Protein AF-0000000087220128 (afdb_homodimer)

Secondary structure (DSSP, 8-state):
-THHHHHHHHHHHHTT-THHHHHHHHHHHHHHHHHHHHHHHHHHTHHHHHHHTT--HHHHHHHHHHHHHHHHHHHHHHHHHHHHHHHHTTT--HHHHHHHHHHHHHHHHHHIIIIIIS--THHHHHHHHHHHHHHHHHHHHHHHHH-GGGTTT-----GGGGS-HHHHHHHHHHHHIIIIISSTGGGGG-/-THHHHHHHHHHHHTT-THHHHHHHHHHHHHHHHHHHHHHHHHHTHHHHHHHTT--HHHHHHHHHHHHHHHHHHHHHHHHHHHHHHHHTTT--HHHHHHHHHHHHHHHHHHIIIIIIS--THHHHHHHHHHHHHHHHHHHHHHHHH-GGGTTT-----GGGGS-HHHHHHHHHHHHIIIIISSHHHHTT-

Sequence (380 aa):
MASSLDTLCGQAFGAKQYYLLGIYKQRAILVLTLVSVVVAVVWAYTGQILLLFGQDPEIAMGAGSYIRWMIPALFVYGPLQCHVRFLQTQNIVLPVMASSGITALSHVLVCWLLVYKIGLGNKGAALANAISYLANVSILALYIRLSPSCKSTWTGVSKEAFRGIVSFMKLAVPSALMVDFFHGPSSDLIMASSLDTLCGQAFGAKQYYLLGIYKQRAILVLTLVSVVVAVVWAYTGQILLLFGQDPEIAMGAGSYIRWMIPALFVYGPLQCHVRFLQTQNIVLPVMASSGITALSHVLVCWLLVYKIGLGNKGAALANAISYLANVSILALYIRLSPSCKSTWTGVSKEAFRGIVSFMKLAVPSALMVDFFHGPSSDLI

Structure (mmCIF, N/CA/C/O backbone):
data_AF-0000000087220128-model_v1
#
loop_
_entity.id
_entity.type
_entity.pdbx_description
1 polymer 'Protein DETOXIFICATION'
#
loop_
_atom_site.group_PDB
_atom_site.id
_atom_site.type_symbol
_atom_site.label_atom_id
_atom_site.label_alt_id
_atom_site.label_comp_id
_atom_site.label_asym_id
_atom_site.label_entity_id
_atom_site.label_seq_id
_atom_site.pdbx_PDB_ins_code
_atom_site.Cartn_x
_atom_site.Cartn_y
_atom_site.Cartn_z
_atom_site.occupancy
_atom_site.B_iso_or_equiv
_atom_site.auth_seq_id
_atom_site.auth_comp_id
_atom_site.auth_asym_id
_atom_site.auth_atom_id
_atom_site.pdbx_PDB_model_num
ATOM 1 N N . MET A 1 1 ? -3.037 -4.988 4.746 1 77.94 1 MET A N 1
ATOM 2 C CA . MET A 1 1 ? -3.58 -6.336 4.91 1 77.94 1 MET A CA 1
ATOM 3 C C . MET A 1 1 ? -4.184 -6.84 3.604 1 77.94 1 MET A C 1
ATOM 5 O O . MET A 1 1 ? -4.031 -8.008 3.252 1 77.94 1 MET A O 1
ATOM 9 N N . ALA A 1 2 ? -4.746 -5.902 2.889 1 83.5 2 ALA A N 1
ATOM 10 C CA . ALA A 1 2 ? -5.363 -6.297 1.623 1 83.5 2 ALA A CA 1
ATOM 11 C C . ALA A 1 2 ? -4.316 -6.832 0.649 1 83.5 2 ALA A C 1
ATOM 13 O O . ALA A 1 2 ? -4.633 -7.625 -0.24 1 83.5 2 ALA A O 1
ATOM 14 N N . SER A 1 3 ? -3.078 -6.523 0.896 1 83.56 3 SER A N 1
ATOM 15 C CA . SER A 1 3 ? -2.014 -6.934 -0.013 1 83.56 3 SER A CA 1
ATOM 16 C C . SER A 1 3 ? -1.757 -8.438 0.078 1 83.56 3 SER A C 1
ATOM 18 O O . SER A 1 3 ? -1.194 -9.031 -0.843 1 83.56 3 SER A O 1
ATOM 20 N N . SER A 1 4 ? -2.111 -9.031 1.222 1 88.81 4 SER A N 1
ATOM 21 C CA . SER A 1 4 ? -1.989 -10.477 1.345 1 88.81 4 SER A CA 1
ATOM 22 C C . SER A 1 4 ? -2.865 -11.195 0.323 1 88.81 4 SER A C 1
ATOM 24 O O . SER A 1 4 ? -2.561 -12.32 -0.085 1 88.81 4 SER A O 1
ATOM 26 N N . LEU A 1 5 ? -3.912 -10.5 -0.03 1 93 5 LEU A N 1
ATOM 27 C CA . LEU A 1 5 ? -4.785 -11.07 -1.052 1 93 5 LEU A CA 1
ATOM 28 C C . LEU A 1 5 ? -4.059 -11.188 -2.387 1 93 5 LEU A C 1
ATOM 30 O O . LEU A 1 5 ? -4.305 -12.117 -3.154 1 93 5 LEU A O 1
ATOM 34 N N . ASP A 1 6 ? -3.131 -10.266 -2.688 1 92.5 6 ASP A N 1
ATOM 35 C CA . ASP A 1 6 ? -2.316 -10.352 -3.895 1 92.5 6 ASP A CA 1
ATOM 36 C C . ASP A 1 6 ? -1.508 -11.648 -3.92 1 92.5 6 ASP A C 1
ATOM 38 O O . ASP A 1 6 ? -1.386 -12.289 -4.965 1 92.5 6 ASP A O 1
ATOM 42 N N . THR A 1 7 ? -1.002 -11.945 -2.754 1 92.31 7 THR A N 1
ATOM 43 C CA . THR A 1 7 ? -0.171 -13.141 -2.654 1 92.31 7 THR A CA 1
ATOM 44 C C . THR A 1 7 ? -1.006 -14.398 -2.875 1 92.31 7 THR A C 1
ATOM 46 O O . THR A 1 7 ? -0.701 -15.203 -3.754 1 92.31 7 THR A O 1
ATOM 49 N N . LEU A 1 8 ? -2.076 -14.516 -2.166 1 94.56 8 LEU A N 1
ATOM 50 C CA . LEU A 1 8 ? -2.873 -15.734 -2.207 1 94.56 8 LEU A CA 1
ATOM 51 C C . LEU A 1 8 ? -3.555 -15.891 -3.562 1 94.56 8 LEU A C 1
ATOM 53 O O . LEU A 1 8 ? -3.525 -16.969 -4.152 1 94.56 8 LEU A O 1
ATOM 57 N N . CYS A 1 9 ? -4.16 -14.836 -4.047 1 96.94 9 CYS A N 1
ATOM 58 C CA . CYS A 1 9 ? -4.832 -14.898 -5.34 1 96.94 9 CYS A CA 1
ATOM 59 C C . CYS A 1 9 ? -3.822 -15.094 -6.469 1 96.94 9 CYS A C 1
ATOM 61 O O . CYS A 1 9 ? -4.094 -15.805 -7.434 1 96.94 9 CYS A O 1
ATOM 63 N N . GLY A 1 10 ? -2.672 -14.422 -6.348 1 96.38 10 GLY A N 1
ATOM 64 C CA . GLY A 1 10 ? -1.63 -14.625 -7.344 1 96.38 10 GLY A CA 1
ATOM 65 C C . GLY A 1 10 ? -1.178 -16.062 -7.445 1 96.38 10 GLY A C 1
ATOM 66 O O . GLY A 1 10 ? -1.058 -16.609 -8.547 1 96.38 10 GLY A O 1
ATOM 67 N N . GLN A 1 11 ? -0.922 -16.656 -6.336 1 96.38 11 GLN A N 1
ATOM 68 C CA . GLN A 1 11 ? -0.497 -18.047 -6.305 1 96.38 11 GLN A CA 1
ATOM 69 C C . GLN A 1 11 ? -1.566 -18.969 -6.895 1 96.38 11 GLN A C 1
ATOM 71 O O . GLN A 1 11 ? -1.261 -19.844 -7.707 1 96.38 11 GLN A O 1
ATOM 76 N N . ALA A 1 12 ? -2.785 -18.75 -6.449 1 97.69 12 ALA A N 1
ATOM 77 C CA . ALA A 1 12 ? -3.887 -19.578 -6.93 1 97.69 12 ALA A CA 1
ATOM 78 C C . ALA A 1 12 ? -4.074 -19.438 -8.438 1 97.69 12 ALA A C 1
ATOM 80 O O . ALA A 1 12 ? -4.281 -20.422 -9.141 1 97.69 12 ALA A O 1
ATOM 81 N N . PHE A 1 13 ? -4.047 -18.219 -8.914 1 98.06 13 PHE A N 1
ATOM 82 C CA . PHE A 1 13 ? -4.195 -17.953 -10.344 1 98.06 13 PHE A CA 1
ATOM 83 C C . PHE A 1 13 ? -3.076 -18.609 -11.133 1 98.06 13 PHE A C 1
ATOM 85 O O . PHE A 1 13 ? -3.326 -19.25 -12.164 1 98.06 13 PHE A O 1
ATOM 92 N N . GLY A 1 14 ? -1.847 -18.469 -10.633 1 96.69 14 GLY A N 1
ATOM 93 C CA . GLY A 1 14 ? -0.717 -19.125 -11.273 1 96.69 14 GLY A CA 1
ATOM 94 C C . GLY A 1 14 ? -0.847 -20.641 -11.312 1 96.69 14 GLY A C 1
ATOM 95 O O . GLY A 1 14 ? -0.454 -21.281 -12.289 1 96.69 14 GLY A O 1
ATOM 96 N N . ALA A 1 15 ? -1.4 -21.172 -10.305 1 97.62 15 ALA A N 1
ATOM 97 C CA . ALA A 1 15 ? -1.579 -22.625 -10.188 1 97.62 15 ALA A CA 1
ATOM 98 C C . ALA A 1 15 ? -2.826 -23.078 -10.938 1 97.62 15 ALA A C 1
ATOM 100 O O . ALA A 1 15 ? -3.172 -24.266 -10.914 1 97.62 15 ALA A O 1
ATOM 101 N N . LYS A 1 16 ? -3.533 -22.156 -11.484 1 97.94 16 LYS A N 1
ATOM 102 C CA . LYS A 1 16 ? -4.758 -22.391 -12.242 1 97.94 16 LYS A CA 1
ATOM 103 C C . LYS A 1 16 ? -5.863 -22.938 -11.336 1 97.94 16 LYS A C 1
ATOM 105 O O . LYS A 1 16 ? -6.664 -23.781 -11.766 1 97.94 16 LYS A O 1
ATOM 110 N N . GLN A 1 17 ? -5.742 -22.594 -10.078 1 97.69 17 GLN A N 1
ATOM 111 C CA . GLN A 1 17 ? -6.84 -22.844 -9.148 1 97.69 17 GLN A CA 1
ATOM 112 C C . GLN A 1 17 ? -7.77 -21.641 -9.055 1 97.69 17 GLN A C 1
ATOM 114 O O . GLN A 1 17 ? -7.891 -21.016 -7.992 1 97.69 17 GLN A O 1
ATOM 119 N N . TYR A 1 18 ? -8.523 -21.5 -10.102 1 97.81 18 TYR A N 1
ATOM 120 C CA . TYR A 1 18 ? -9.242 -20.25 -10.312 1 97.81 18 TYR A CA 1
ATOM 121 C C . TYR A 1 18 ? -10.359 -20.078 -9.289 1 97.81 18 TYR A C 1
ATOM 123 O O . TYR A 1 18 ? -10.625 -18.969 -8.828 1 97.81 18 TYR A O 1
ATOM 131 N N . TYR A 1 19 ? -10.961 -21.078 -8.859 1 95.81 19 TYR A N 1
ATOM 132 C CA . TYR A 1 19 ? -12.102 -21 -7.953 1 95.81 19 TYR A CA 1
ATOM 133 C C . TYR A 1 19 ? -11.688 -20.453 -6.594 1 95.81 19 TYR A C 1
ATOM 135 O O . TYR A 1 19 ? -12.5 -19.875 -5.875 1 95.81 19 TYR A O 1
ATOM 143 N N . LEU A 1 20 ? -10.422 -20.578 -6.207 1 97.06 20 LEU A N 1
ATOM 144 C CA . LEU A 1 20 ? -9.922 -20.141 -4.91 1 97.06 20 LEU A CA 1
ATOM 145 C C . LEU A 1 20 ? -9.867 -18.625 -4.828 1 97.06 20 LEU A C 1
ATOM 147 O O . LEU A 1 20 ? -9.852 -18.047 -3.732 1 97.06 20 LEU A O 1
ATOM 151 N N . LEU A 1 21 ? -9.828 -17.984 -5.953 1 98.12 21 LEU A N 1
ATOM 152 C CA . LEU A 1 21 ? -9.727 -16.531 -5.953 1 98.12 21 LEU A CA 1
ATOM 153 C C . LEU A 1 21 ? -10.953 -15.906 -5.285 1 98.12 21 LEU A C 1
ATOM 155 O O . LEU A 1 21 ? -10.812 -15.016 -4.441 1 98.12 21 LEU A O 1
ATOM 159 N N . GLY A 1 22 ? -12.094 -16.375 -5.656 1 98 22 GLY A N 1
ATOM 160 C CA . GLY A 1 22 ? -13.312 -15.875 -5.035 1 98 22 GLY A CA 1
ATOM 161 C C . GLY A 1 22 ? -13.375 -16.141 -3.543 1 98 22 GLY A C 1
ATOM 162 O O . GLY A 1 22 ? -13.82 -15.281 -2.775 1 98 22 GLY A O 1
ATOM 163 N N . ILE A 1 23 ? -12.891 -17.25 -3.154 1 97.44 23 ILE A N 1
ATOM 164 C CA . ILE A 1 23 ? -12.891 -17.641 -1.748 1 97.44 23 ILE A CA 1
ATOM 165 C C . ILE A 1 23 ? -11.953 -16.734 -0.961 1 97.44 23 ILE A C 1
ATOM 167 O O . ILE A 1 23 ? -12.32 -16.219 0.096 1 97.44 23 ILE A O 1
ATOM 171 N N . TYR A 1 24 ? -10.781 -16.5 -1.484 1 97.25 24 TYR A N 1
ATOM 172 C CA . TYR A 1 24 ? -9.797 -15.641 -0.83 1 97.25 24 TYR A CA 1
ATOM 173 C C . TYR A 1 24 ? -10.305 -14.203 -0.74 1 97.25 24 TYR A C 1
ATOM 175 O O . TYR A 1 24 ? -10.086 -13.523 0.265 1 97.25 24 TYR A O 1
ATOM 183 N N . LYS A 1 25 ? -10.93 -13.781 -1.825 1 97.88 25 LYS A N 1
ATOM 184 C CA . LYS A 1 25 ? -11.484 -12.43 -1.808 1 97.88 25 LYS A CA 1
ATOM 185 C C . LYS A 1 25 ? -12.508 -12.266 -0.685 1 97.88 25 LYS A C 1
ATOM 187 O O . LYS A 1 25 ? -12.453 -11.297 0.07 1 97.88 25 LYS A O 1
ATOM 192 N N . GLN A 1 26 ? -13.414 -13.211 -0.529 1 97.56 26 GLN A N 1
ATOM 193 C CA . GLN A 1 26 ? -14.438 -13.164 0.507 1 97.56 26 GLN A CA 1
ATOM 194 C C . GLN A 1 26 ? -13.82 -13.234 1.899 1 97.56 26 GLN A C 1
ATOM 196 O O . GLN A 1 26 ? -14.234 -12.508 2.805 1 97.56 26 GLN A O 1
ATOM 201 N N . ARG A 1 27 ? -12.875 -14.102 2.027 1 96.62 27 ARG A N 1
ATOM 202 C CA . ARG A 1 27 ? -12.156 -14.219 3.295 1 96.62 27 ARG A CA 1
ATOM 203 C C . ARG A 1 27 ? -11.492 -12.898 3.672 1 96.62 27 ARG A C 1
ATOM 205 O O . ARG A 1 27 ? -11.578 -12.461 4.82 1 96.62 27 ARG A O 1
ATOM 212 N N . ALA A 1 28 ? -10.844 -12.305 2.697 1 96.38 28 ALA A N 1
ATOM 213 C CA . ALA A 1 28 ? -10.18 -11.016 2.92 1 96.38 28 ALA A CA 1
ATOM 214 C C . ALA A 1 28 ? -11.18 -9.945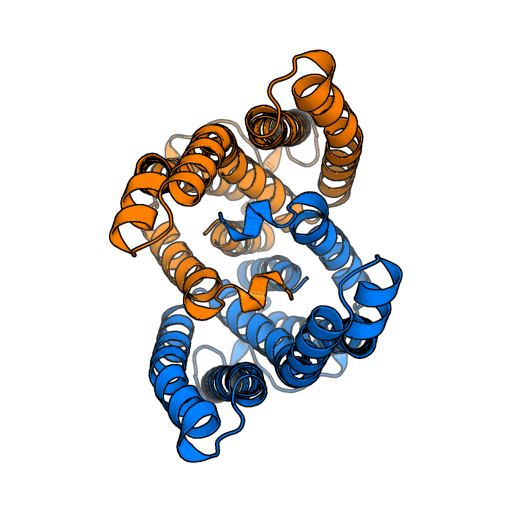 3.318 1 96.38 28 ALA A C 1
ATOM 216 O O . ALA A 1 28 ? -10.922 -9.141 4.219 1 96.38 28 ALA A O 1
ATOM 217 N N . ILE A 1 29 ? -12.32 -9.93 2.631 1 97.19 29 ILE A N 1
ATOM 218 C CA . ILE A 1 29 ? -13.352 -8.953 2.945 1 97.19 29 ILE A CA 1
ATOM 219 C C . ILE A 1 29 ? -13.812 -9.133 4.391 1 97.19 29 ILE A C 1
ATOM 221 O O . ILE A 1 29 ? -13.969 -8.156 5.129 1 97.19 29 ILE A O 1
ATOM 225 N N . LEU A 1 30 ? -13.984 -10.344 4.805 1 96.12 30 LEU A N 1
ATOM 226 C CA . LEU A 1 30 ? -14.406 -10.641 6.168 1 96.12 30 LEU A CA 1
ATOM 227 C C . LEU A 1 30 ? -13.383 -10.156 7.184 1 96.12 30 LEU A C 1
ATOM 229 O O . LEU A 1 30 ? -13.734 -9.469 8.141 1 96.12 30 LEU A O 1
ATOM 233 N N . VAL A 1 31 ? -12.18 -10.453 6.973 1 94.06 31 VAL A N 1
ATOM 234 C CA . VAL A 1 31 ? -11.109 -10.094 7.891 1 94.06 31 VAL A CA 1
ATOM 235 C C . VAL A 1 31 ? -10.961 -8.578 7.938 1 94.06 31 VAL A C 1
ATOM 237 O O . VAL A 1 31 ? -10.867 -7.988 9.016 1 94.06 31 VAL A O 1
ATOM 240 N N . LEU A 1 32 ? -10.945 -7.984 6.77 1 94.31 32 LEU A N 1
ATOM 241 C CA . LEU A 1 32 ? -10.742 -6.539 6.703 1 94.31 32 LEU A CA 1
ATOM 242 C C . LEU A 1 32 ? -11.922 -5.797 7.328 1 94.31 32 LEU A C 1
ATOM 244 O O . LEU A 1 32 ? -11.742 -4.734 7.926 1 94.31 32 LEU A O 1
ATOM 248 N N . THR A 1 33 ? -13.125 -6.348 7.164 1 95.44 33 THR A N 1
ATOM 249 C CA . THR A 1 33 ? -14.289 -5.746 7.809 1 95.44 33 THR A CA 1
ATOM 250 C C . THR A 1 33 ? -14.156 -5.812 9.328 1 95.44 33 THR A C 1
ATOM 252 O O . THR A 1 33 ? -14.453 -4.84 10.023 1 95.44 33 THR A O 1
ATOM 255 N N . LEU A 1 34 ? -13.703 -6.875 9.828 1 94 34 LEU A N 1
ATOM 256 C CA . LEU A 1 34 ? -13.516 -7.035 11.266 1 94 34 LEU A CA 1
ATOM 257 C C . LEU A 1 34 ? -12.438 -6.082 11.781 1 94 34 LEU A C 1
ATOM 259 O O . LEU A 1 34 ? -12.617 -5.453 12.828 1 94 34 LEU A O 1
ATOM 263 N N . VAL A 1 35 ? -11.359 -6.043 11.078 1 92.38 35 VAL A N 1
ATOM 264 C CA . VAL A 1 35 ? -10.297 -5.129 11.469 1 92.38 35 VAL A CA 1
ATOM 265 C C . VAL A 1 35 ? -10.797 -3.689 11.414 1 92.38 35 VAL A C 1
ATOM 267 O O . VAL A 1 35 ? -10.43 -2.863 12.25 1 92.38 35 VAL A O 1
ATOM 270 N N . SER A 1 36 ? -11.641 -3.367 10.422 1 94.19 36 SER A N 1
ATOM 271 C CA . SER A 1 36 ? -12.203 -2.027 10.281 1 94.19 36 SER A CA 1
ATOM 272 C C . SER A 1 36 ? -13.047 -1.657 11.492 1 94.19 36 SER A C 1
ATOM 274 O O . SER A 1 36 ? -13.109 -0.489 11.883 1 94.19 36 SER A O 1
ATOM 276 N N . VAL A 1 37 ? -13.68 -2.641 12.117 1 96.75 37 VAL A N 1
ATOM 277 C CA . VAL A 1 37 ? -14.453 -2.379 13.32 1 96.75 37 VAL A CA 1
ATOM 278 C C . VAL A 1 37 ? -13.531 -1.891 14.438 1 96.75 37 VAL A C 1
ATOM 280 O O . VAL A 1 37 ? -13.836 -0.913 15.117 1 96.75 37 VAL A O 1
ATOM 283 N N . VAL A 1 38 ? -12.406 -2.514 14.594 1 93.75 38 VAL A N 1
ATOM 284 C CA . VAL A 1 38 ? -11.445 -2.137 15.617 1 93.75 38 VAL A CA 1
ATOM 285 C C . VAL A 1 38 ? -10.914 -0.733 15.336 1 93.75 38 VAL A C 1
ATOM 287 O O . VAL A 1 38 ? -10.852 0.108 16.234 1 93.75 38 VAL A O 1
ATOM 290 N N . VAL A 1 39 ? -10.578 -0.485 14.094 1 93.06 39 VAL A N 1
ATOM 291 C CA . VAL A 1 39 ? -10.047 0.816 13.695 1 93.06 39 VAL A CA 1
ATOM 292 C C . VAL A 1 39 ? -11.117 1.889 13.875 1 93.06 39 VAL A C 1
ATOM 294 O O . VAL A 1 39 ? -10.82 3.014 14.281 1 93.06 39 VAL A O 1
ATOM 297 N N . ALA A 1 40 ? -12.367 1.517 13.594 1 96.25 40 ALA A N 1
ATOM 298 C CA . ALA A 1 40 ? -13.484 2.453 13.734 1 96.25 40 ALA A CA 1
ATOM 299 C C . ALA A 1 40 ? -13.648 2.904 15.18 1 96.25 40 ALA A C 1
ATOM 301 O O . ALA A 1 40 ? -13.984 4.062 15.445 1 96.25 40 ALA A O 1
ATOM 302 N N . VAL A 1 41 ? -13.43 2.029 16.109 1 96.75 41 VAL A N 1
ATOM 303 C CA . VAL A 1 41 ? -13.523 2.373 17.531 1 96.75 41 VAL A CA 1
ATOM 304 C C . VAL A 1 41 ? -12.445 3.396 17.891 1 96.75 41 VAL A C 1
ATOM 306 O O . VAL A 1 41 ? -12.719 4.383 18.578 1 96.75 41 VAL A O 1
ATOM 309 N N . VAL A 1 42 ? -11.258 3.215 17.438 1 94.75 42 VAL A N 1
ATOM 310 C CA . VAL A 1 42 ? -10.172 4.156 17.688 1 94.75 42 VAL A CA 1
ATOM 311 C C . VAL A 1 42 ? -10.5 5.504 17.047 1 94.75 42 VAL A C 1
ATOM 313 O O . VAL A 1 42 ? -10.289 6.555 17.656 1 94.75 42 VAL A O 1
ATOM 316 N N . TRP A 1 43 ? -11.008 5.449 15.836 1 94.19 43 TRP A N 1
ATOM 317 C CA . TRP A 1 43 ? -11.359 6.664 15.109 1 94.19 43 TRP A CA 1
ATOM 318 C C . TRP A 1 43 ? -12.461 7.434 15.836 1 94.19 43 TRP A C 1
ATOM 320 O O . TRP A 1 43 ? -12.445 8.664 15.859 1 94.19 43 TRP A O 1
ATOM 330 N N . ALA A 1 44 ? -13.398 6.695 16.406 1 96.44 44 ALA A N 1
ATOM 331 C CA . ALA A 1 44 ? -14.516 7.332 17.109 1 96.44 44 ALA A CA 1
ATOM 332 C C . ALA A 1 44 ? -14.023 8.156 18.297 1 96.44 44 ALA A C 1
ATOM 334 O O . ALA A 1 44 ? -14.664 9.133 18.688 1 96.44 44 ALA A O 1
ATOM 335 N N . TYR A 1 45 ? -12.844 7.82 18.781 1 96.75 45 TYR A N 1
ATOM 336 C CA . TYR A 1 45 ? -12.344 8.492 19.984 1 96.75 45 TYR A CA 1
ATOM 337 C C . TYR A 1 45 ? -11.125 9.352 19.656 1 96.75 45 TYR A C 1
ATOM 339 O O . TYR A 1 45 ? -10.328 9.672 20.531 1 96.75 45 TYR A O 1
ATOM 347 N N . THR A 1 46 ? -10.969 9.625 18.469 1 94.75 46 THR A N 1
ATOM 348 C CA . THR A 1 46 ? -9.805 10.383 18.031 1 94.75 46 THR A CA 1
ATOM 349 C C . THR A 1 46 ? -9.734 11.734 18.734 1 94.75 46 THR A C 1
ATOM 351 O O . THR A 1 46 ? -8.664 12.172 19.156 1 94.75 46 THR A O 1
ATOM 354 N N . GLY A 1 47 ? -10.883 12.438 18.859 1 94 47 GLY A N 1
ATOM 355 C CA . GLY A 1 47 ? -10.898 13.711 19.562 1 94 47 GLY A CA 1
ATOM 356 C C . GLY A 1 47 ? -10.367 13.609 20.984 1 94 47 GLY A C 1
ATOM 357 O O . GLY A 1 47 ? -9.523 14.406 21.391 1 94 47 GLY A O 1
ATOM 358 N N . GLN A 1 48 ? -10.82 12.641 21.703 1 96.25 48 GLN A N 1
ATOM 359 C CA . GLN A 1 48 ? -10.398 12.398 23.078 1 96.25 48 GLN A CA 1
ATOM 360 C C . GLN A 1 48 ? -8.922 12.023 23.141 1 96.25 48 GLN A C 1
ATOM 362 O O . GLN A 1 48 ? -8.203 12.438 24.047 1 96.25 48 GLN A O 1
ATOM 367 N N . ILE A 1 49 ? -8.484 11.242 22.203 1 95.12 49 ILE A N 1
ATOM 368 C CA . ILE A 1 49 ? -7.094 10.812 22.156 1 95.12 49 ILE A CA 1
ATOM 369 C C . ILE A 1 49 ? -6.188 12.016 21.906 1 95.12 49 ILE A C 1
ATOM 371 O O . ILE A 1 49 ? -5.156 12.164 22.562 1 95.12 49 ILE A O 1
ATOM 375 N N . LEU A 1 50 ? -6.656 12.891 21 1 93.69 50 LEU A N 1
ATOM 376 C CA . LEU A 1 50 ? -5.867 14.078 20.688 1 93.69 50 LEU A CA 1
ATOM 377 C C . LEU A 1 50 ? -5.824 15.023 21.891 1 93.69 50 LEU A C 1
ATOM 379 O O . LEU A 1 50 ? -4.797 15.656 22.156 1 93.69 50 LEU A O 1
ATOM 383 N N . LEU A 1 51 ? -6.906 15.047 22.625 1 95.5 51 LEU A N 1
ATOM 384 C CA . LEU A 1 51 ? -6.945 15.852 23.844 1 95.5 51 LEU A CA 1
ATOM 385 C C . LEU A 1 51 ? -5.977 15.312 24.891 1 95.5 51 LEU A C 1
ATOM 387 O O . LEU A 1 51 ? -5.301 16.078 25.578 1 95.5 51 LEU A O 1
ATOM 391 N N . LEU A 1 52 ? -5.906 14.078 25.016 1 94.62 52 LEU A N 1
ATOM 392 C CA . LEU A 1 52 ? -5.004 13.43 25.969 1 94.62 52 LEU A CA 1
ATOM 393 C C . LEU A 1 52 ? -3.551 13.727 25.625 1 94.62 52 LEU A C 1
ATOM 395 O O . LEU A 1 52 ? -2.695 13.773 26.516 1 94.62 52 LEU A O 1
ATOM 399 N N . PHE A 1 53 ? -3.309 13.969 24.391 1 93.31 53 PHE A N 1
ATOM 400 C CA . PHE A 1 53 ? -1.947 14.258 23.953 1 93.31 53 PHE A CA 1
ATOM 401 C C . PHE A 1 53 ? -1.677 15.758 24 1 93.31 53 PHE A C 1
ATOM 403 O O . PHE A 1 53 ? -0.68 16.234 23.453 1 93.31 53 PHE A O 1
ATOM 410 N N . GLY A 1 54 ? -2.611 16.5 24.469 1 93.81 54 GLY A N 1
ATOM 411 C CA . GLY A 1 54 ? -2.379 17.906 24.734 1 93.81 54 GLY A CA 1
ATOM 412 C C . GLY A 1 54 ? -2.703 18.797 23.562 1 93.81 54 GLY A C 1
ATOM 413 O O . GLY A 1 54 ? -2.234 19.938 23.484 1 93.81 54 GLY A O 1
ATOM 414 N N . GLN A 1 55 ? -3.498 18.234 22.719 1 92 55 GLN A N 1
ATOM 415 C CA . GLN A 1 55 ? -3.889 19.047 21.562 1 92 55 GLN A CA 1
ATOM 416 C C . GLN A 1 55 ? -4.906 20.109 21.969 1 92 55 GLN A C 1
ATOM 418 O O . GLN A 1 55 ? -5.656 19.922 22.938 1 92 55 GLN A O 1
ATOM 423 N N . ASP A 1 56 ? -4.879 21.219 21.25 1 94.94 56 ASP A N 1
ATOM 424 C CA . ASP A 1 56 ? -5.895 22.234 21.453 1 94.94 56 ASP A CA 1
ATOM 425 C C . ASP A 1 56 ? -7.301 21.656 21.344 1 94.94 56 ASP A C 1
ATOM 427 O O . ASP A 1 56 ? -7.598 20.906 20.406 1 94.94 56 ASP A O 1
ATOM 431 N N . PRO A 1 57 ? -8.156 21.984 22.234 1 95.12 57 PRO A N 1
ATOM 432 C CA . PRO A 1 57 ? -9.492 21.375 22.266 1 95.12 57 PRO A CA 1
ATOM 433 C C . PRO A 1 57 ? -10.281 21.625 20.984 1 95.12 57 PRO A C 1
ATOM 435 O O . PRO A 1 57 ? -10.984 20.719 20.5 1 95.12 57 PRO A O 1
ATOM 438 N N . GLU A 1 58 ? -10.227 22.781 20.484 1 93.38 58 GLU A N 1
ATOM 439 C CA . GLU A 1 58 ? -10.961 23.078 19.25 1 93.38 58 GLU A CA 1
ATOM 440 C C . GLU A 1 58 ? -10.43 22.266 18.078 1 93.38 58 GLU A C 1
ATOM 442 O O . GLU A 1 58 ? -11.211 21.766 17.266 1 93.38 58 GLU A O 1
ATOM 447 N N . ILE A 1 59 ? -9.18 22.156 17.984 1 91.12 59 ILE A N 1
ATOM 448 C CA . ILE A 1 59 ? -8.547 21.359 16.938 1 91.12 59 ILE A CA 1
ATOM 449 C C . ILE A 1 59 ? -8.891 19.891 17.141 1 91.12 59 ILE A C 1
ATOM 451 O O . ILE A 1 59 ? -9.242 19.203 16.172 1 91.12 59 ILE A O 1
ATOM 455 N N . ALA A 1 60 ? -8.773 19.438 18.266 1 94 60 ALA A N 1
ATOM 456 C CA . ALA A 1 60 ? -9.078 18.047 18.594 1 94 60 ALA A CA 1
ATOM 457 C C . ALA A 1 60 ? -10.531 17.719 18.234 1 94 60 ALA A C 1
ATOM 459 O O . ALA A 1 60 ? -10.812 16.656 17.688 1 94 60 ALA A O 1
ATOM 460 N N . MET A 1 61 ? -11.383 18.594 18.594 1 93.44 61 MET A N 1
ATOM 461 C CA . MET A 1 61 ? -12.805 18.375 18.328 1 93.44 61 MET A CA 1
ATOM 462 C C . MET A 1 61 ? -13.078 18.359 16.828 1 93.44 61 MET A C 1
ATOM 464 O O . MET A 1 61 ? -13.852 17.547 16.328 1 93.44 61 MET A O 1
ATOM 468 N N . GLY A 1 62 ? -12.523 19.297 16.141 1 93 62 GLY A N 1
ATOM 469 C CA . GLY A 1 62 ? -12.672 19.312 14.695 1 93 62 GLY A CA 1
ATOM 470 C C . GLY A 1 62 ? -12.141 18.062 14.023 1 93 62 GLY A C 1
ATOM 471 O O . GLY A 1 62 ? -12.812 17.469 13.18 1 93 62 GLY A O 1
ATOM 472 N N . ALA A 1 63 ? -10.93 17.656 14.414 1 91.88 63 ALA A N 1
ATOM 473 C CA . ALA A 1 63 ? -10.328 16.438 13.875 1 91.88 63 ALA A CA 1
ATOM 474 C C . ALA A 1 63 ? -11.164 15.211 14.219 1 91.88 63 ALA A C 1
ATOM 476 O O . ALA A 1 63 ? -11.375 14.336 13.375 1 91.88 63 ALA A O 1
ATOM 477 N N . GLY A 1 64 ? -11.562 15.18 15.383 1 94.81 64 GLY A N 1
ATOM 478 C CA . GLY A 1 64 ? -12.398 14.07 15.812 1 94.81 64 GLY A CA 1
ATOM 479 C C . GLY A 1 64 ? -13.695 13.953 15.023 1 94.81 64 GLY A C 1
ATOM 480 O O . GLY A 1 64 ? -14.102 12.852 14.648 1 94.81 64 GLY A O 1
ATOM 481 N N . SER A 1 65 ? -14.344 15.062 14.867 1 95.12 65 SER A N 1
ATOM 482 C CA . SER A 1 65 ? -15.586 15.062 14.109 1 95.12 65 SER A CA 1
ATOM 483 C C . SER A 1 65 ? -15.359 14.609 12.672 1 95.12 65 SER A C 1
ATOM 485 O O . SER A 1 65 ? -16.109 13.781 12.148 1 95.12 65 SER A O 1
ATOM 487 N N . TYR A 1 66 ? -14.328 15.148 12.07 1 94.06 66 TYR A N 1
ATOM 488 C CA . TYR A 1 66 ? -13.992 14.766 10.703 1 94.06 66 TYR A CA 1
ATOM 489 C C . TYR A 1 66 ? -13.766 13.266 10.594 1 94.06 66 TYR A C 1
ATOM 491 O O . TYR A 1 66 ? -14.312 12.609 9.695 1 94.06 66 TYR A O 1
ATOM 499 N N . ILE A 1 67 ? -13.016 12.75 11.461 1 94.5 67 ILE A N 1
ATOM 500 C CA . ILE A 1 67 ? -12.625 11.344 11.406 1 94.5 67 ILE A CA 1
ATOM 501 C C . ILE A 1 67 ? -13.852 10.461 11.664 1 94.5 67 ILE A C 1
ATOM 503 O O . ILE A 1 67 ? -13.992 9.391 11.062 1 94.5 67 ILE A O 1
ATOM 507 N N . ARG A 1 68 ? -14.688 10.898 12.578 1 96.19 68 ARG A N 1
ATOM 508 C CA . ARG A 1 68 ? -15.906 10.133 12.82 1 96.19 68 ARG A CA 1
ATOM 509 C C . ARG A 1 68 ? -16.766 10.039 11.562 1 96.19 68 ARG A C 1
ATOM 511 O O . ARG A 1 68 ? -17.359 8.992 11.289 1 96.19 68 ARG A O 1
ATOM 518 N N . TRP A 1 69 ? -16.781 11.078 10.781 1 95.75 69 TRP A N 1
ATOM 519 C CA . TRP A 1 69 ? -17.578 11.094 9.555 1 95.75 69 TRP A CA 1
ATOM 520 C C . TRP A 1 69 ? -16.875 10.305 8.453 1 95.75 69 TRP A C 1
ATOM 522 O O . TRP A 1 69 ? -17.484 9.984 7.426 1 95.75 69 TRP A O 1
ATOM 532 N N . MET A 1 70 ? -15.617 9.914 8.656 1 95.56 70 MET A N 1
ATOM 533 C CA . MET A 1 70 ? -14.875 9.094 7.703 1 95.56 70 MET A CA 1
ATOM 534 C C . MET A 1 70 ? -15.102 7.609 7.961 1 95.56 70 MET A C 1
ATOM 536 O O . MET A 1 70 ? -14.727 6.766 7.145 1 95.56 70 MET A O 1
ATOM 540 N N . ILE A 1 71 ? -15.711 7.301 9.023 1 96 71 ILE A N 1
ATOM 541 C CA . ILE A 1 71 ? -15.82 5.914 9.461 1 96 71 ILE A CA 1
ATOM 542 C C . ILE A 1 71 ? -16.547 5.098 8.398 1 96 71 ILE A C 1
ATOM 544 O O . ILE A 1 71 ? -16.141 3.984 8.062 1 96 71 ILE A O 1
ATOM 548 N N . PRO A 1 72 ? -17.609 5.629 7.773 1 96.5 72 PRO A N 1
ATOM 549 C CA . PRO A 1 72 ? -18.234 4.844 6.707 1 96.5 72 PRO A CA 1
ATOM 550 C C . PRO A 1 72 ? -17.266 4.488 5.582 1 96.5 72 PRO A C 1
ATOM 552 O O . PRO A 1 72 ? -17.328 3.389 5.031 1 96.5 72 PRO A O 1
ATOM 555 N N . ALA A 1 73 ? -16.406 5.383 5.215 1 94.88 73 ALA A N 1
ATOM 556 C CA . ALA A 1 73 ? -15.422 5.141 4.164 1 94.88 73 ALA A CA 1
ATOM 557 C C . ALA A 1 73 ? -14.5 3.982 4.535 1 94.88 73 ALA A C 1
ATOM 559 O O . ALA A 1 73 ? -14.078 3.213 3.666 1 94.88 73 ALA A O 1
ATOM 560 N N . LEU A 1 74 ? -14.211 3.873 5.789 1 93.25 74 LEU A N 1
ATOM 561 C CA . LEU A 1 74 ? -13.352 2.811 6.301 1 93.25 74 LEU A CA 1
ATOM 562 C C . LEU A 1 74 ? -13.938 1.439 5.992 1 93.25 74 LEU A C 1
ATOM 564 O O . LEU A 1 74 ? -13.219 0.531 5.57 1 93.25 74 LEU A O 1
ATOM 568 N N . PHE A 1 75 ? -15.219 1.297 6.105 1 96.12 75 PHE A N 1
ATOM 569 C CA . PHE A 1 75 ? -15.883 0.009 5.949 1 96.12 75 PHE A CA 1
ATOM 570 C C . PHE A 1 75 ? -16.047 -0.335 4.477 1 96.12 75 PHE A C 1
ATOM 572 O O . PHE A 1 75 ? -16.234 -1.501 4.121 1 96.12 75 PHE A O 1
ATOM 579 N N . VAL A 1 76 ? -15.938 0.672 3.604 1 96.38 76 VAL A N 1
ATOM 580 C CA . VAL A 1 76 ? -16.109 0.426 2.176 1 96.38 76 VAL A CA 1
ATOM 581 C C . VAL A 1 76 ? -14.75 0.244 1.514 1 96.38 76 VAL A C 1
ATOM 583 O O . VAL A 1 76 ? -14.625 -0.488 0.529 1 96.38 76 VAL A O 1
ATOM 586 N N . TYR A 1 77 ? -13.781 0.757 2.104 1 93.56 77 TYR A N 1
ATOM 587 C CA . TYR A 1 77 ? -12.445 0.746 1.516 1 93.56 77 TYR A CA 1
ATOM 588 C C . TYR A 1 77 ? -11.875 -0.666 1.488 1 93.56 77 TYR A C 1
ATOM 590 O O . TYR A 1 77 ? -11.242 -1.069 0.506 1 93.56 77 TYR A O 1
ATOM 598 N N . GLY A 1 78 ? -12.039 -1.37 2.559 1 92.75 78 GLY A N 1
ATOM 599 C CA . GLY A 1 78 ? -11.562 -2.744 2.598 1 92.75 78 GLY A CA 1
ATOM 600 C C . GLY A 1 78 ? -12.086 -3.59 1.453 1 92.75 78 GLY A C 1
ATOM 601 O O . GLY A 1 78 ? -11.312 -4.082 0.63 1 92.75 78 GLY A O 1
ATOM 602 N N . PRO A 1 79 ? -13.367 -3.689 1.398 1 96.38 79 PRO A N 1
ATOM 603 C CA . PRO A 1 79 ? -13.961 -4.426 0.281 1 96.38 79 PRO A CA 1
ATOM 604 C C . PRO A 1 79 ? -13.508 -3.902 -1.08 1 96.38 79 PRO A C 1
ATOM 606 O O . PRO A 1 79 ? -13.281 -4.688 -2.004 1 96.38 79 PRO A O 1
ATOM 609 N N . LEU A 1 80 ? -13.359 -2.645 -1.243 1 95.06 80 LEU A N 1
ATOM 610 C CA . LEU A 1 80 ? -12.891 -2.074 -2.504 1 95.06 80 LEU A CA 1
ATOM 611 C C . LEU A 1 80 ? -11.5 -2.584 -2.848 1 95.06 80 LEU A C 1
ATOM 613 O O . LEU A 1 80 ? -11.258 -3.031 -3.971 1 95.06 80 LEU A O 1
ATOM 617 N N . GLN A 1 81 ? -10.656 -2.557 -1.88 1 92.81 81 GLN A N 1
ATOM 618 C CA . GLN A 1 81 ? -9.297 -3.029 -2.104 1 92.81 81 GLN A CA 1
ATOM 619 C C . GLN A 1 81 ? -9.281 -4.512 -2.467 1 92.81 81 GLN A C 1
ATOM 621 O O . GLN A 1 81 ? -8.469 -4.945 -3.289 1 92.81 81 GLN A O 1
ATOM 626 N N . CYS A 1 82 ? -10.141 -5.254 -1.918 1 95.5 82 CYS A N 1
ATOM 627 C CA . CYS A 1 82 ? -10.219 -6.676 -2.234 1 95.5 82 CYS A CA 1
ATOM 628 C C . CYS A 1 82 ? -10.664 -6.891 -3.674 1 95.5 82 CYS A C 1
ATOM 630 O O . CYS A 1 82 ? -10.148 -7.773 -4.363 1 95.5 82 CYS A O 1
ATOM 632 N N . HIS A 1 83 ? -11.648 -6.094 -4.082 1 96.56 83 HIS A N 1
ATOM 633 C CA . HIS A 1 83 ? -12.102 -6.199 -5.469 1 96.56 83 HIS A CA 1
ATOM 634 C C . HIS A 1 83 ? -10.992 -5.809 -6.438 1 96.56 83 HIS A C 1
ATOM 636 O O . HIS A 1 83 ? -10.82 -6.441 -7.48 1 96.56 83 HIS A O 1
ATOM 642 N N . VAL A 1 84 ? -10.227 -4.836 -6.125 1 93 84 VAL A N 1
ATOM 643 C CA . VAL A 1 84 ? -9.125 -4.355 -6.953 1 93 84 VAL A CA 1
ATOM 644 C C . VAL A 1 84 ? -8.07 -5.445 -7.09 1 93 84 VAL A C 1
ATOM 646 O O . VAL A 1 84 ? -7.672 -5.801 -8.203 1 93 84 VAL A O 1
ATOM 649 N N . ARG A 1 85 ? -7.699 -5.996 -5.98 1 93.12 85 ARG A N 1
ATOM 650 C CA . ARG A 1 85 ? -6.641 -7 -5.973 1 93.12 85 ARG A CA 1
ATOM 651 C C . ARG A 1 85 ? -7.102 -8.289 -6.645 1 93.12 85 ARG A C 1
ATOM 653 O O . ARG A 1 85 ? -6.309 -8.977 -7.297 1 93.12 85 ARG A O 1
ATOM 660 N N . PHE A 1 86 ? -8.352 -8.617 -6.492 1 96.94 86 PHE A N 1
ATOM 661 C CA . PHE A 1 86 ? -8.945 -9.773 -7.16 1 96.94 86 PHE A CA 1
ATOM 662 C C . PHE A 1 86 ? -8.773 -9.664 -8.672 1 96.94 86 PHE A C 1
ATOM 664 O O . PHE A 1 86 ? -8.367 -10.625 -9.32 1 96.94 86 PHE A O 1
ATOM 671 N N . LEU A 1 87 ? -9.031 -8.539 -9.188 1 95.81 87 LEU A N 1
ATOM 672 C CA . LEU A 1 87 ? -8.945 -8.328 -10.625 1 95.81 87 LEU A CA 1
ATOM 673 C C . LEU A 1 87 ? -7.496 -8.195 -11.078 1 95.81 87 LEU A C 1
ATOM 675 O O . LEU A 1 87 ? -7.102 -8.766 -12.094 1 95.81 87 LEU A O 1
ATOM 679 N N . GLN A 1 88 ? -6.68 -7.531 -10.281 1 92.19 88 GLN A N 1
ATOM 680 C CA . GLN A 1 88 ? -5.289 -7.277 -10.648 1 92.19 88 GLN A CA 1
ATOM 681 C C . GLN A 1 88 ? -4.488 -8.578 -10.703 1 92.19 88 GLN A C 1
ATOM 683 O O . GLN A 1 88 ? -3.639 -8.75 -11.578 1 92.19 88 GLN A O 1
ATOM 688 N N . THR A 1 89 ? -4.754 -9.445 -9.789 1 95 89 THR A N 1
ATOM 689 C CA . THR A 1 89 ? -4.008 -10.695 -9.75 1 95 89 THR A CA 1
ATOM 690 C C . THR A 1 89 ? -4.332 -11.562 -10.961 1 95 89 THR A C 1
ATOM 692 O O . THR A 1 89 ? -3.639 -12.539 -11.234 1 95 89 THR A O 1
ATOM 695 N N . GLN A 1 90 ? -5.371 -11.141 -11.68 1 95.69 90 GLN A N 1
ATOM 696 C CA . GLN A 1 90 ? -5.75 -11.828 -12.914 1 95.69 90 GLN A CA 1
ATOM 697 C C . GLN A 1 90 ? -5.328 -11.016 -14.141 1 95.69 90 GLN A C 1
ATOM 699 O O . GLN A 1 90 ? -5.723 -11.336 -15.266 1 95.69 90 GLN A O 1
ATOM 704 N N . ASN A 1 91 ? -4.652 -10 -13.938 1 92.94 91 ASN A N 1
ATOM 705 C CA . ASN A 1 91 ? -4.176 -9.094 -14.977 1 92.94 91 ASN A CA 1
ATOM 706 C C . ASN A 1 91 ? -5.328 -8.352 -15.641 1 92.94 91 ASN A C 1
ATOM 708 O O . ASN A 1 91 ? -5.246 -8 -16.828 1 92.94 91 ASN A O 1
ATOM 712 N N . ILE A 1 92 ? -6.398 -8.25 -14.969 1 94.12 92 ILE A N 1
ATOM 713 C CA . ILE A 1 92 ? -7.535 -7.461 -15.43 1 94.12 92 ILE A CA 1
ATOM 714 C C . ILE A 1 92 ? -7.465 -6.059 -14.828 1 94.12 92 ILE A C 1
ATOM 716 O O . ILE A 1 92 ? -8.094 -5.781 -13.812 1 94.12 92 ILE A O 1
ATOM 720 N N . VAL A 1 93 ? -6.812 -5.09 -15.492 1 91.12 93 VAL A N 1
ATOM 721 C CA . VAL A 1 93 ? -6.461 -3.812 -14.883 1 91.12 93 VAL A CA 1
ATOM 722 C C . VAL A 1 93 ? -7.293 -2.693 -15.5 1 91.12 93 VAL A C 1
ATOM 724 O O . VAL A 1 93 ? -7.5 -1.647 -14.883 1 91.12 93 VAL A O 1
ATOM 727 N N . LEU A 1 94 ? -7.785 -2.938 -16.641 1 92.12 94 LEU A N 1
ATOM 728 C CA . LEU A 1 94 ? -8.484 -1.876 -17.359 1 92.12 94 LEU A CA 1
ATOM 729 C C . LEU A 1 94 ? -9.766 -1.488 -16.625 1 92.12 94 LEU A C 1
ATOM 731 O O . LEU A 1 94 ? -10.023 -0.304 -16.391 1 92.12 94 LEU A O 1
ATOM 735 N N . PRO A 1 95 ? -10.578 -2.506 -16.203 1 93.62 95 PRO A N 1
ATOM 736 C CA . PRO A 1 95 ? -11.781 -2.133 -15.453 1 93.62 95 PRO A CA 1
ATOM 737 C C . PRO A 1 95 ? -11.453 -1.438 -14.133 1 93.62 95 PRO A C 1
ATOM 739 O O . PRO A 1 95 ? -12.203 -0.562 -13.695 1 93.62 95 PRO A O 1
ATOM 742 N N . VAL A 1 96 ? -10.383 -1.843 -13.539 1 92.69 96 VAL A N 1
ATOM 743 C CA . VAL A 1 96 ? -9.945 -1.237 -12.281 1 92.69 96 VAL A CA 1
ATOM 744 C C . VAL A 1 96 ? -9.609 0.234 -12.508 1 92.69 96 VAL A C 1
ATOM 746 O O . VAL A 1 96 ? -10.086 1.106 -11.781 1 92.69 96 VAL A O 1
ATOM 749 N N . MET A 1 97 ? -8.852 0.542 -13.531 1 90.75 97 MET A N 1
ATOM 750 C CA . MET A 1 97 ? -8.461 1.91 -13.859 1 90.75 97 MET A CA 1
ATOM 751 C C . MET A 1 97 ? -9.672 2.742 -14.266 1 90.75 97 MET A C 1
ATOM 753 O O . MET A 1 97 ? -9.812 3.889 -13.836 1 90.75 97 MET A O 1
ATOM 757 N N . ALA A 1 98 ? -10.492 2.148 -15.07 1 92.56 98 ALA A N 1
ATOM 758 C CA . ALA A 1 98 ? -11.672 2.852 -15.555 1 92.56 98 ALA A CA 1
ATOM 759 C C . ALA A 1 98 ? -12.609 3.213 -14.406 1 92.56 98 ALA A C 1
ATOM 761 O O . ALA A 1 98 ? -13.125 4.332 -14.344 1 92.56 98 ALA A O 1
ATOM 762 N N . SER A 1 99 ? -12.875 2.238 -13.523 1 93.56 99 SER A N 1
ATOM 763 C CA . SER A 1 99 ? -13.758 2.488 -12.391 1 93.56 99 SER A CA 1
ATOM 764 C C . SER A 1 99 ? -13.195 3.578 -11.477 1 93.56 99 SER A C 1
ATOM 766 O O . SER A 1 99 ? -13.945 4.43 -10.992 1 93.56 99 SER A O 1
ATOM 768 N N . SER A 1 100 ? -11.914 3.533 -11.258 1 90.31 100 SER A N 1
ATOM 769 C CA . SER A 1 100 ? -11.273 4.555 -10.438 1 90.31 100 SER A CA 1
ATOM 770 C C . SER A 1 100 ? -11.352 5.926 -11.094 1 90.31 100 SER A C 1
ATOM 772 O O . SER A 1 100 ? -11.531 6.938 -10.414 1 90.31 100 SER A O 1
ATOM 774 N N . GLY A 1 101 ? -11.133 5.969 -12.391 1 90.06 101 GLY A N 1
ATOM 775 C CA . GLY A 1 101 ? -11.266 7.215 -13.125 1 90.06 101 GLY A CA 1
ATOM 776 C C . GLY A 1 101 ? -12.656 7.809 -13.047 1 90.06 101 GLY A C 1
ATOM 777 O O . GLY A 1 101 ? -12.82 9 -12.781 1 90.06 101 GLY A O 1
ATOM 778 N N . ILE A 1 102 ? -13.609 6.984 -13.234 1 92.88 102 ILE A N 1
ATOM 779 C CA . ILE A 1 102 ? -15 7.402 -13.156 1 92.88 102 ILE A CA 1
ATOM 780 C C . ILE A 1 102 ? -15.305 7.922 -11.75 1 92.88 102 ILE A C 1
ATOM 782 O O . ILE A 1 102 ? -15.945 8.961 -11.594 1 92.88 102 ILE A O 1
ATOM 786 N N . THR A 1 103 ? -14.875 7.184 -10.805 1 91.94 103 THR A N 1
ATOM 787 C CA . THR A 1 103 ? -15.117 7.555 -9.414 1 91.94 103 THR A CA 1
ATOM 788 C C . THR A 1 103 ? -14.422 8.875 -9.078 1 91.94 103 THR A C 1
ATOM 790 O O . THR A 1 103 ? -14.984 9.711 -8.375 1 91.94 103 THR A O 1
ATOM 793 N N . ALA A 1 104 ? -13.242 9.062 -9.617 1 88.88 104 ALA A N 1
ATOM 794 C CA . ALA A 1 104 ? -12.5 10.297 -9.375 1 88.88 104 ALA A CA 1
ATOM 795 C C . ALA A 1 104 ? -13.234 11.5 -9.961 1 88.88 104 ALA A C 1
ATOM 797 O O . ALA A 1 104 ? -13.336 12.547 -9.312 1 88.88 104 ALA A O 1
ATOM 798 N N . LEU A 1 105 ? -13.672 11.375 -11.109 1 90.5 105 LEU A N 1
ATOM 799 C CA . LEU A 1 105 ? -14.406 12.445 -11.766 1 90.5 105 LEU A CA 1
ATOM 800 C C . LEU A 1 105 ? -15.703 12.75 -11.031 1 90.5 105 LEU A C 1
ATOM 802 O O . LEU A 1 105 ? -16.062 13.914 -10.859 1 90.5 105 LEU A O 1
ATOM 806 N N . SER A 1 106 ? -16.375 11.703 -10.586 1 93.94 106 SER A N 1
ATOM 807 C CA . SER A 1 106 ? -17.641 11.898 -9.883 1 93.94 106 SER A CA 1
ATOM 808 C C . SER A 1 106 ? -17.406 12.438 -8.477 1 93.94 106 SER A C 1
ATOM 810 O O . SER A 1 106 ? -18.297 13.055 -7.891 1 93.94 106 SER A O 1
ATOM 812 N N . HIS A 1 107 ? -16.25 12.125 -7.973 1 93.25 107 HIS A N 1
ATOM 813 C CA . HIS A 1 107 ? -15.93 12.562 -6.617 1 93.25 107 HIS A CA 1
ATOM 814 C C . HIS A 1 107 ? -16.016 14.086 -6.496 1 93.25 107 HIS A C 1
ATOM 816 O O . HIS A 1 107 ? -16.484 14.602 -5.48 1 93.25 107 HIS A O 1
ATOM 822 N N . VAL A 1 108 ? -15.547 14.828 -7.496 1 92.75 108 VAL A N 1
ATOM 823 C CA . VAL A 1 108 ? -15.586 16.281 -7.5 1 92.75 108 VAL A CA 1
ATOM 824 C C . VAL A 1 108 ? -17.031 16.766 -7.398 1 92.75 108 VAL A C 1
ATOM 826 O O . VAL A 1 108 ? -17.328 17.688 -6.637 1 92.75 108 VAL A O 1
ATOM 829 N N . LEU A 1 109 ? -17.859 16.125 -8.109 1 95.19 109 LEU A N 1
ATOM 830 C CA . LEU A 1 109 ? -19.281 16.469 -8.094 1 95.19 109 LEU A CA 1
ATOM 831 C C . LEU A 1 109 ? -19.891 16.141 -6.734 1 95.19 109 LEU A C 1
ATOM 833 O O . LEU A 1 109 ? -20.688 16.922 -6.203 1 95.19 109 LEU A O 1
ATOM 837 N N . VAL A 1 110 ? -19.578 14.969 -6.176 1 96 110 VAL A N 1
ATOM 838 C CA . VAL A 1 110 ? -20.109 14.539 -4.891 1 96 110 VAL A CA 1
ATOM 839 C C . VAL A 1 110 ? -19.641 15.492 -3.791 1 96 110 VAL A C 1
ATOM 841 O O . VAL A 1 110 ? -20.438 15.875 -2.92 1 96 110 VAL A O 1
ATOM 844 N N . CYS A 1 111 ? -18.422 15.875 -3.863 1 95.06 111 CYS A N 1
ATOM 845 C CA . CYS A 1 111 ? -17.891 16.828 -2.898 1 95.06 111 CYS A CA 1
ATOM 846 C C . CYS A 1 111 ? -18.625 18.172 -3.004 1 95.06 111 CYS A C 1
ATOM 848 O O . CYS A 1 111 ? -19.016 18.75 -1.991 1 95.06 111 CYS A O 1
ATOM 850 N N . TRP A 1 112 ? -18.719 18.656 -4.262 1 95.44 112 TRP A N 1
ATOM 851 C CA . TRP A 1 112 ? -19.406 19.938 -4.48 1 95.44 112 TRP A CA 1
ATOM 852 C C . TRP A 1 112 ? -20.812 19.906 -3.902 1 95.44 112 TRP A C 1
ATOM 854 O O . TRP A 1 112 ? -21.219 20.828 -3.199 1 95.44 112 TRP A O 1
ATOM 864 N N . LEU A 1 113 ? -21.516 18.812 -4.137 1 96.94 113 LEU A N 1
ATOM 865 C CA . LEU A 1 113 ? -22.891 18.656 -3.68 1 96.94 113 LEU A CA 1
ATOM 866 C C . LEU A 1 113 ? -22.953 18.641 -2.156 1 96.94 113 LEU A C 1
ATOM 868 O O . LEU A 1 113 ? -23.75 19.359 -1.558 1 96.94 113 LEU A O 1
ATOM 872 N N . LEU A 1 114 ? -22.094 17.891 -1.448 1 96.56 114 LEU A N 1
ATOM 873 C CA . LEU A 1 114 ? -22.188 17.688 -0.006 1 96.56 114 LEU A CA 1
ATOM 874 C C . LEU A 1 114 ? -21.594 18.875 0.749 1 96.56 114 LEU A C 1
ATOM 876 O O . LEU A 1 114 ? -22.141 19.312 1.769 1 96.56 114 LEU A O 1
ATOM 880 N N . VAL A 1 115 ? -20.516 19.375 0.191 1 95.88 115 VAL A N 1
ATOM 881 C CA . VAL A 1 115 ? -19.812 20.422 0.911 1 95.88 115 VAL A CA 1
ATOM 882 C C . VAL A 1 115 ? -20.516 21.75 0.712 1 95.88 115 VAL A C 1
ATOM 884 O O . VAL A 1 115 ? -20.719 22.5 1.672 1 95.88 115 VAL A O 1
ATOM 887 N N . TYR A 1 116 ? -20.922 22.125 -0.485 1 95.38 116 TYR A N 1
ATOM 888 C CA . TYR A 1 116 ? -21.406 23.453 -0.798 1 95.38 116 TYR A CA 1
ATOM 889 C C . TYR A 1 116 ? -22.922 23.484 -0.893 1 95.38 116 TYR A C 1
ATOM 891 O O . TYR A 1 116 ? -23.578 24.266 -0.199 1 95.38 116 TYR A O 1
ATOM 899 N N . LYS A 1 117 ? -23.484 22.656 -1.677 1 96.12 117 LYS A N 1
ATOM 900 C CA . LYS A 1 117 ? -24.922 22.734 -1.92 1 96.12 117 LYS A CA 1
ATOM 901 C C . LYS A 1 117 ? -25.703 22.344 -0.672 1 96.12 117 LYS A C 1
ATOM 903 O O . LYS A 1 117 ? -26.641 23.047 -0.268 1 96.12 117 LYS A O 1
ATOM 908 N N . ILE A 1 118 ? -25.375 21.219 -0.041 1 96.62 118 ILE A N 1
ATOM 909 C CA . ILE A 1 118 ? -26.062 20.75 1.158 1 96.62 118 ILE A CA 1
ATOM 910 C C . ILE A 1 118 ? -25.5 21.453 2.387 1 96.62 118 ILE A C 1
ATOM 912 O O . ILE A 1 118 ? -26.172 21.562 3.414 1 96.62 118 ILE A O 1
ATOM 916 N N . GLY A 1 119 ? -24.219 21.875 2.279 1 95.56 119 GLY A N 1
ATOM 917 C CA . GLY A 1 119 ? -23.641 22.719 3.311 1 95.56 119 GLY A CA 1
ATOM 918 C C . GLY A 1 119 ? -23.062 21.922 4.477 1 95.56 119 GLY A C 1
ATOM 919 O O . GLY A 1 119 ? -23.062 22.406 5.613 1 95.56 119 GLY A O 1
ATOM 920 N N . LEU A 1 120 ? -22.625 20.75 4.266 1 95.56 120 LEU A N 1
ATOM 921 C CA . LEU A 1 120 ? -22.109 19.906 5.344 1 95.56 120 LEU A CA 1
ATOM 922 C C . LEU A 1 120 ? -20.656 20.25 5.648 1 95.56 120 LEU A C 1
ATOM 924 O O . LEU A 1 120 ? -20.094 19.781 6.652 1 95.56 120 LEU A O 1
ATOM 928 N N . GLY A 1 121 ? -20.047 21.031 4.773 1 94.19 121 GLY A N 1
ATOM 929 C CA . GLY A 1 121 ? -18.672 21.453 5.004 1 94.19 121 GLY A CA 1
ATOM 930 C C . GLY A 1 121 ? -17.703 20.297 5.09 1 94.19 121 GLY A C 1
ATOM 931 O O . GLY A 1 121 ? -17.688 19.422 4.211 1 94.19 121 GLY A O 1
ATOM 932 N N . ASN A 1 122 ? -16.875 20.281 6.156 1 91.62 122 ASN A N 1
ATOM 933 C CA . ASN A 1 122 ? -15.852 19.25 6.324 1 91.62 122 ASN A CA 1
ATOM 934 C C . ASN A 1 122 ? -16.453 17.859 6.504 1 91.62 122 ASN A C 1
ATOM 936 O O . ASN A 1 122 ? -15.891 16.875 6.055 1 91.62 122 ASN A O 1
ATOM 940 N N . LYS A 1 123 ? -17.547 17.875 7.133 1 94.69 123 LYS A N 1
ATOM 941 C CA . LYS A 1 123 ? -18.25 16.594 7.309 1 94.69 123 LYS A CA 1
ATOM 942 C C . LYS A 1 123 ? -18.688 16.031 5.961 1 94.69 123 LYS A C 1
ATOM 944 O O . LYS A 1 123 ? -18.656 14.805 5.762 1 94.69 123 LYS A O 1
ATOM 949 N N . GLY A 1 124 ? -18.984 16.938 5.062 1 94.44 124 GLY A N 1
ATOM 950 C CA . GLY A 1 124 ? -19.375 16.516 3.725 1 94.44 124 GLY A CA 1
ATOM 951 C C . GLY A 1 124 ? -18.219 15.961 2.912 1 94.44 124 GLY A C 1
ATOM 952 O O . GLY A 1 124 ? -18.391 15 2.16 1 94.44 124 GLY A O 1
ATOM 953 N N . ALA A 1 125 ? -17.094 16.578 3.07 1 92.62 125 ALA A N 1
ATOM 954 C CA . ALA A 1 125 ? -15.891 16.094 2.389 1 92.62 125 ALA A CA 1
ATOM 955 C C . ALA A 1 125 ? -15.531 14.688 2.85 1 92.62 125 ALA A C 1
ATOM 957 O O . ALA A 1 125 ? -15.164 13.836 2.037 1 92.62 125 ALA A O 1
ATOM 958 N N . ALA A 1 126 ? -15.625 14.438 4.141 1 91.81 126 ALA A N 1
ATOM 959 C CA . ALA A 1 126 ? -15.359 13.109 4.684 1 91.81 126 ALA A CA 1
ATOM 960 C C . ALA A 1 126 ? -16.344 12.078 4.141 1 91.81 126 ALA A C 1
ATOM 962 O O . ALA A 1 126 ? -15.945 11 3.699 1 91.81 126 ALA A O 1
ATOM 963 N N . LEU A 1 127 ? -17.578 12.484 4.125 1 95.06 127 LEU A N 1
ATOM 964 C CA . LEU A 1 127 ? -18.625 11.578 3.67 1 95.06 127 LEU A CA 1
ATOM 965 C C . LEU A 1 127 ? -18.516 11.328 2.17 1 95.06 127 LEU A C 1
ATOM 967 O O . LEU A 1 127 ? -18.906 10.266 1.684 1 95.06 127 LEU A O 1
ATOM 971 N N . ALA A 1 128 ? -18 12.289 1.456 1 95.44 128 ALA A N 1
ATOM 972 C CA . ALA A 1 128 ? -17.828 12.156 0.011 1 95.44 128 ALA A CA 1
ATOM 973 C C . ALA A 1 128 ? -16.922 10.977 -0.327 1 95.44 128 ALA A C 1
ATOM 975 O O . ALA A 1 128 ? -17.141 10.289 -1.327 1 95.44 128 ALA A O 1
ATOM 976 N N . ASN A 1 129 ? -16 10.664 0.462 1 92.69 129 ASN A N 1
ATOM 977 C CA . ASN A 1 129 ? -15.117 9.523 0.246 1 92.69 129 ASN A CA 1
ATOM 978 C C . ASN A 1 129 ? -15.875 8.203 0.312 1 92.69 129 ASN A C 1
ATOM 980 O O . ASN A 1 129 ? -15.68 7.328 -0.532 1 92.69 129 ASN A O 1
ATOM 984 N N . ALA A 1 130 ? -16.688 8.156 1.303 1 94.75 130 ALA A N 1
ATOM 985 C CA . ALA A 1 130 ? -17.469 6.934 1.451 1 94.75 130 ALA A CA 1
ATOM 986 C C . ALA A 1 130 ? -18.359 6.703 0.232 1 94.75 130 ALA A C 1
ATOM 988 O O . ALA A 1 130 ? -18.453 5.578 -0.269 1 94.75 130 ALA A O 1
ATOM 989 N N . ILE A 1 131 ? -18.938 7.727 -0.205 1 96.31 131 ILE A N 1
ATOM 990 C CA . ILE A 1 131 ? -19.828 7.633 -1.357 1 96.31 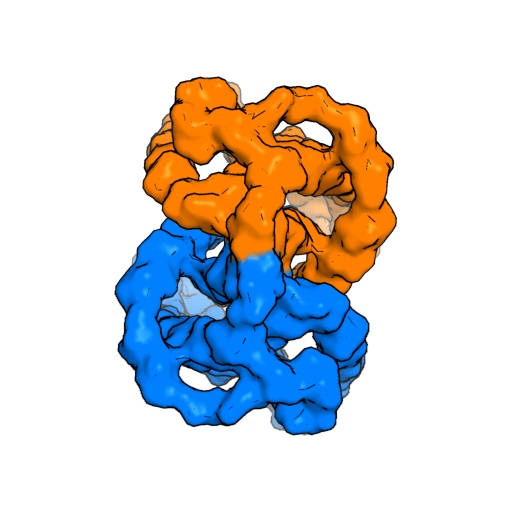131 ILE A CA 1
ATOM 991 C C . ILE A 1 131 ? -19.031 7.242 -2.598 1 96.31 131 ILE A C 1
ATOM 993 O O . ILE A 1 131 ? -19.453 6.383 -3.373 1 96.31 131 ILE A O 1
ATOM 997 N N . SER A 1 132 ? -17.891 7.848 -2.773 1 94.31 132 SER A N 1
ATOM 998 C CA . SER A 1 132 ? -17.031 7.535 -3.914 1 94.31 132 SER A CA 1
ATOM 999 C C . SER A 1 132 ? -16.547 6.09 -3.867 1 94.31 132 SER A C 1
ATOM 1001 O O . SER A 1 132 ? -16.562 5.391 -4.883 1 94.31 132 SER A O 1
ATOM 1003 N N . TYR A 1 133 ? -16.203 5.641 -2.695 1 94 133 TYR A N 1
ATOM 1004 C CA . TYR A 1 133 ? -15.758 4.258 -2.559 1 94 133 TYR A CA 1
ATOM 1005 C C . TYR A 1 133 ? -16.906 3.287 -2.807 1 94 133 TYR A C 1
ATOM 1007 O O . TYR A 1 133 ? -16.719 2.227 -3.406 1 94 133 TYR A O 1
ATOM 1015 N N . LEU A 1 134 ? -18.031 3.666 -2.316 1 97 134 LEU A N 1
ATOM 1016 C CA . LEU A 1 134 ? -19.203 2.82 -2.527 1 97 134 LEU A CA 1
ATOM 1017 C C . LEU A 1 134 ? -19.516 2.701 -4.012 1 97 134 LEU A C 1
ATOM 1019 O O . LEU A 1 134 ? -19.844 1.613 -4.496 1 97 134 LEU A O 1
ATOM 1023 N N . ALA A 1 135 ? -19.406 3.809 -4.668 1 96.69 135 ALA A N 1
ATOM 1024 C CA . ALA A 1 135 ? -19.625 3.777 -6.113 1 96.69 135 ALA A CA 1
ATOM 1025 C C . ALA A 1 135 ? -18.594 2.908 -6.809 1 96.69 135 ALA A C 1
ATOM 1027 O O . ALA A 1 135 ? -18.922 2.076 -7.652 1 96.69 135 ALA A O 1
ATOM 1028 N N . ASN A 1 136 ? -17.375 3.07 -6.484 1 95.56 136 ASN A N 1
ATOM 1029 C CA . ASN A 1 136 ? -16.281 2.33 -7.105 1 95.56 136 ASN A CA 1
ATOM 1030 C C . ASN A 1 136 ? -16.422 0.828 -6.879 1 95.56 136 ASN A C 1
ATOM 1032 O O . ASN A 1 136 ? -16.359 0.045 -7.828 1 95.56 136 ASN A O 1
ATOM 1036 N N . VAL A 1 137 ? -16.625 0.448 -5.645 1 97.25 137 VAL A N 1
ATOM 1037 C CA . VAL A 1 137 ? -16.719 -0.975 -5.332 1 97.25 137 VAL A CA 1
ATOM 1038 C C . VAL A 1 137 ? -17.953 -1.573 -5.996 1 97.25 137 VAL A C 1
ATOM 1040 O O . VAL A 1 137 ? -17.938 -2.729 -6.43 1 97.25 137 VAL A O 1
ATOM 1043 N N . SER A 1 138 ? -19.047 -0.831 -6.109 1 98.25 138 SER A N 1
ATOM 1044 C CA . SER A 1 138 ? -20.234 -1.314 -6.789 1 98.25 138 SER A CA 1
ATOM 1045 C C . SER A 1 138 ? -19.969 -1.574 -8.266 1 98.25 138 SER A C 1
ATOM 1047 O O . SER A 1 138 ? -20.406 -2.59 -8.812 1 98.25 138 SER A O 1
ATOM 1049 N N . ILE A 1 139 ? -19.219 -0.669 -8.898 1 97.81 139 ILE A N 1
ATOM 1050 C CA . ILE A 1 139 ? -18.875 -0.838 -10.305 1 97.81 139 ILE A CA 1
ATOM 1051 C C . ILE A 1 139 ? -18.047 -2.107 -10.484 1 97.81 139 ILE A C 1
ATOM 1053 O O . ILE A 1 139 ? -18.312 -2.92 -11.367 1 97.81 139 ILE A O 1
ATOM 1057 N N . LEU A 1 140 ? -17.078 -2.299 -9.625 1 97.69 140 LEU A N 1
ATOM 1058 C CA . LEU A 1 140 ? -16.203 -3.457 -9.742 1 97.69 140 LEU A CA 1
ATOM 1059 C C . LEU A 1 140 ? -16.953 -4.746 -9.422 1 97.69 140 LEU A C 1
ATOM 1061 O O . LEU A 1 140 ? -16.75 -5.77 -10.078 1 97.69 140 LEU A O 1
ATOM 1065 N N . ALA A 1 141 ? -17.797 -4.648 -8.391 1 98.31 141 ALA A N 1
ATOM 1066 C CA . ALA A 1 141 ? -18.609 -5.816 -8.047 1 98.31 141 ALA A CA 1
ATOM 1067 C C . ALA A 1 141 ? -19.5 -6.227 -9.211 1 98.31 141 ALA A C 1
ATOM 1069 O O . ALA A 1 141 ? -19.625 -7.418 -9.516 1 98.31 141 ALA A O 1
ATOM 1070 N N . LEU A 1 142 ? -20.109 -5.273 -9.797 1 98.25 142 LEU A N 1
ATOM 1071 C CA . LEU A 1 142 ? -20.953 -5.551 -10.953 1 98.25 142 LEU A CA 1
ATOM 1072 C C . LEU A 1 142 ? -20.141 -6.125 -12.102 1 98.25 142 LEU A C 1
ATOM 1074 O O . LEU A 1 142 ? -20.578 -7.074 -12.758 1 98.25 142 LEU A O 1
ATOM 1078 N N . TYR A 1 143 ? -18.984 -5.574 -12.391 1 98.19 143 TYR A N 1
ATOM 1079 C CA . TYR A 1 143 ? -18.109 -6.086 -13.438 1 98.19 143 TYR A CA 1
ATOM 1080 C C . TYR A 1 143 ? -17.766 -7.551 -13.188 1 98.19 143 TYR A C 1
ATOM 1082 O O . TYR A 1 143 ? -17.859 -8.383 -14.094 1 98.19 143 TYR A O 1
ATOM 1090 N N . ILE A 1 144 ? -17.391 -7.852 -11.961 1 98.31 144 ILE A N 1
ATOM 1091 C CA . ILE A 1 144 ? -16.953 -9.195 -11.602 1 98.31 144 ILE A CA 1
ATOM 1092 C C . ILE A 1 144 ? -18.109 -10.18 -11.773 1 98.31 144 ILE A C 1
ATOM 1094 O O . ILE A 1 144 ? -17.922 -11.289 -12.258 1 98.31 144 ILE A O 1
ATOM 1098 N N . ARG A 1 145 ? -19.312 -9.805 -11.477 1 96.94 145 ARG A N 1
ATOM 1099 C CA . ARG A 1 145 ? -20.469 -10.688 -11.523 1 96.94 145 ARG A CA 1
ATOM 1100 C C . ARG A 1 145 ? -20.938 -10.906 -12.961 1 96.94 145 ARG A C 1
ATOM 1102 O O . ARG A 1 145 ? -21.469 -11.969 -13.289 1 96.94 145 ARG A O 1
ATOM 1109 N N . LEU A 1 146 ? -20.625 -9.922 -13.773 1 97.5 146 LEU A N 1
ATOM 1110 C CA . LEU A 1 146 ? -21.234 -9.977 -15.094 1 97.5 146 LEU A CA 1
ATOM 1111 C C . LEU A 1 146 ? -20.219 -10.352 -16.156 1 97.5 146 LEU A C 1
ATOM 1113 O O . LEU A 1 146 ? -20.578 -10.805 -17.25 1 97.5 146 LEU A O 1
ATOM 1117 N N . SER A 1 147 ? -19.031 -10.195 -15.914 1 96.81 147 SER A N 1
ATOM 1118 C CA . SER A 1 147 ? -18 -10.391 -16.938 1 96.81 147 SER A CA 1
ATOM 1119 C C . SER A 1 147 ? -17.703 -11.875 -17.125 1 96.81 147 SER A C 1
ATOM 1121 O O . SER A 1 147 ? -17.516 -12.609 -16.156 1 96.81 147 SER A O 1
ATOM 1123 N N . PRO A 1 148 ? -17.531 -12.32 -18.391 1 96.56 148 PRO A N 1
ATOM 1124 C CA . PRO A 1 148 ? -17.141 -13.703 -18.656 1 96.56 148 PRO A CA 1
ATOM 1125 C C . PRO A 1 148 ? -15.727 -14.023 -18.172 1 96.56 148 PRO A C 1
ATOM 1127 O O . PRO A 1 148 ? -15.43 -15.164 -17.828 1 96.56 148 PRO A O 1
ATOM 1130 N N . SER A 1 149 ? -14.914 -13 -18.094 1 95.69 149 SER A N 1
ATOM 1131 C CA . SER A 1 149 ? -13.523 -13.18 -17.703 1 95.69 149 SER A CA 1
ATOM 1132 C C . SER A 1 149 ? -13.414 -13.594 -16.234 1 95.69 149 SER A C 1
ATOM 1134 O O . SER A 1 149 ? -12.383 -14.117 -15.812 1 95.69 149 SER A O 1
ATOM 1136 N N . CYS A 1 150 ? -14.445 -13.391 -15.469 1 97.69 150 CYS A N 1
ATOM 1137 C CA . CYS A 1 150 ? -14.383 -13.672 -14.039 1 97.69 150 CYS A CA 1
ATOM 1138 C C . CYS A 1 150 ? -15.289 -14.844 -13.672 1 97.69 150 CYS A C 1
ATOM 1140 O O . CYS A 1 150 ? -15.5 -15.133 -12.492 1 97.69 150 CYS A O 1
ATOM 1142 N N . LYS A 1 151 ? -15.852 -15.477 -14.656 1 97.06 151 LYS A N 1
ATOM 1143 C CA . LYS A 1 151 ? -16.812 -16.547 -14.422 1 97.06 151 LYS A CA 1
ATOM 1144 C C . LYS A 1 151 ? -16.172 -17.703 -13.648 1 97.06 151 LYS A C 1
ATOM 1146 O O . LYS A 1 151 ? -16.797 -18.297 -12.773 1 97.06 151 LYS A O 1
ATOM 1151 N N . SER A 1 152 ? -14.953 -17.984 -13.953 1 97.44 152 SER A N 1
ATOM 1152 C CA . SER A 1 152 ? -14.273 -19.109 -13.32 1 97.44 152 SER A CA 1
ATOM 1153 C C . SER A 1 152 ? -13.711 -18.719 -11.961 1 97.44 152 SER A C 1
ATOM 1155 O O . SER A 1 152 ? -13.438 -19.578 -11.117 1 97.44 152 SER A O 1
ATOM 1157 N N . THR A 1 153 ? -13.469 -17.453 -11.734 1 98 153 THR A N 1
ATOM 1158 C CA . THR A 1 153 ? -12.805 -17 -10.516 1 98 153 THR A CA 1
ATOM 1159 C C . THR A 1 153 ? -13.828 -16.531 -9.484 1 98 153 THR A C 1
ATOM 1161 O O . THR A 1 153 ? -13.531 -16.5 -8.289 1 98 153 THR A O 1
ATOM 1164 N N . TRP A 1 154 ? -14.906 -16.141 -9.938 1 97.56 154 TRP A N 1
ATOM 1165 C CA . TRP A 1 154 ? -16 -15.781 -9.039 1 97.56 154 TRP A CA 1
ATOM 1166 C C . TRP A 1 154 ? -17.188 -16.734 -9.219 1 97.56 154 TRP A C 1
ATOM 1168 O O . TRP A 1 154 ? -17.984 -16.578 -10.141 1 97.56 154 TRP A O 1
ATOM 1178 N N . THR A 1 155 ? -17.359 -17.609 -8.258 1 95 155 THR A N 1
ATOM 1179 C CA . THR A 1 155 ? -18.375 -18.641 -8.375 1 95 155 THR A CA 1
ATOM 1180 C C . THR A 1 155 ? -19.5 -18.406 -7.367 1 95 155 THR A C 1
ATOM 1182 O O . THR A 1 155 ? -20.312 -19.312 -7.113 1 95 155 THR A O 1
ATOM 1185 N N . GLY A 1 156 ? -19.547 -17.266 -6.809 1 93.94 156 GLY A N 1
ATOM 1186 C CA . GLY A 1 156 ? -20.578 -16.953 -5.84 1 93.94 156 GLY A CA 1
ATOM 1187 C C . GLY A 1 156 ? -20.094 -17.031 -4.402 1 93.94 156 GLY A C 1
ATOM 1188 O O . GLY A 1 156 ? -18.891 -17.156 -4.152 1 93.94 156 GLY A O 1
ATOM 1189 N N . VAL A 1 157 ? -20.969 -16.828 -3.512 1 93.81 157 VAL A N 1
ATOM 1190 C CA . VAL A 1 157 ? -20.656 -16.812 -2.088 1 93.81 157 VAL A CA 1
ATOM 1191 C C . VAL A 1 157 ? -20.391 -18.234 -1.602 1 93.81 157 VAL A C 1
ATOM 1193 O O . VAL A 1 157 ? -21.109 -19.172 -1.972 1 93.81 157 VAL A O 1
ATOM 1196 N N . SER A 1 158 ? -19.297 -18.359 -0.883 1 93.38 158 SER A N 1
ATOM 1197 C CA . SER A 1 158 ? -18.922 -19.688 -0.378 1 93.38 158 SER A CA 1
ATOM 1198 C C . SER A 1 158 ? -18.641 -19.641 1.121 1 93.38 158 SER A C 1
ATOM 1200 O O . SER A 1 158 ? -18.031 -18.688 1.618 1 93.38 158 SER A O 1
ATOM 1202 N N . LYS A 1 159 ? -18.984 -20.734 1.847 1 94.19 159 LYS A N 1
ATOM 1203 C CA . LYS A 1 159 ? -18.719 -20.859 3.277 1 94.19 159 LYS A CA 1
ATOM 1204 C C . LYS A 1 159 ? -17.234 -21.141 3.545 1 94.19 159 LYS A C 1
ATOM 1206 O O . LYS A 1 159 ? -16.781 -21 4.68 1 94.19 159 LYS A O 1
ATOM 1211 N N . GLU A 1 160 ? -16.609 -21.484 2.484 1 93.06 160 GLU A N 1
ATOM 1212 C CA . GLU A 1 160 ? -15.18 -21.75 2.617 1 93.06 160 GLU A CA 1
ATOM 1213 C C . GLU A 1 160 ? -14.414 -20.484 2.994 1 93.06 160 GLU A C 1
ATOM 1215 O O . GLU A 1 160 ? -13.273 -20.562 3.463 1 93.06 160 GLU A O 1
ATOM 1220 N N . ALA A 1 161 ? -15.055 -19.391 2.756 1 92.44 161 ALA A N 1
ATOM 1221 C CA . ALA A 1 161 ? -14.445 -18.109 3.07 1 92.44 161 ALA A CA 1
ATOM 1222 C C . ALA A 1 161 ? -14.18 -17.969 4.566 1 92.44 161 ALA A C 1
ATOM 1224 O O . ALA A 1 161 ? -13.305 -17.203 4.984 1 92.44 161 ALA A O 1
ATOM 1225 N N . PHE A 1 162 ? -14.898 -18.75 5.344 1 92.31 162 PHE A N 1
ATOM 1226 C CA . PHE A 1 162 ? -14.766 -18.656 6.793 1 92.31 162 PHE A CA 1
ATOM 1227 C C . PHE A 1 162 ? -13.641 -19.562 7.293 1 92.31 162 PHE A C 1
ATOM 1229 O O . PHE A 1 162 ? -13.281 -19.516 8.469 1 92.31 162 PHE A O 1
ATOM 1236 N N . ARG A 1 163 ? -13.156 -20.312 6.336 1 89.81 163 ARG A N 1
ATOM 1237 C CA . ARG A 1 163 ? -12.039 -21.188 6.684 1 89.81 163 ARG A CA 1
ATOM 1238 C C . ARG A 1 163 ? -10.711 -20.562 6.281 1 89.81 163 ARG A C 1
ATOM 1240 O O . ARG A 1 163 ? -10.664 -19.703 5.395 1 89.81 163 ARG A O 1
ATOM 1247 N N . GLY A 1 164 ? -9.727 -20.812 6.996 1 89.81 164 GLY A N 1
ATOM 1248 C CA . GLY A 1 164 ? -8.398 -20.375 6.613 1 89.81 164 GLY A CA 1
ATOM 1249 C C . GLY A 1 164 ? -8.109 -18.938 7.016 1 89.81 164 GLY A C 1
ATOM 1250 O O . GLY A 1 164 ? -7.219 -18.297 6.445 1 89.81 164 GLY A O 1
ATOM 1251 N N . ILE A 1 165 ? -8.898 -18.422 7.848 1 90 165 ILE A N 1
ATOM 1252 C CA . ILE A 1 165 ? -8.734 -17.047 8.32 1 90 165 ILE A CA 1
ATOM 1253 C C . ILE A 1 165 ? -7.379 -16.891 9 1 90 165 ILE A C 1
ATOM 1255 O O . ILE A 1 165 ? -6.703 -15.875 8.828 1 90 165 ILE A O 1
ATOM 1259 N N . VAL A 1 166 ? -6.965 -17.938 9.617 1 87.75 166 VAL A N 1
ATOM 1260 C CA . VAL A 1 166 ? -5.699 -17.906 10.344 1 87.75 166 VAL A CA 1
ATOM 1261 C C . VAL A 1 166 ? -4.543 -17.797 9.352 1 87.75 166 VAL A C 1
ATOM 1263 O O . VAL A 1 166 ? -3.602 -17.031 9.57 1 87.75 166 VAL A O 1
ATOM 1266 N N . SER A 1 167 ? -4.684 -18.562 8.344 1 83.56 167 SER A N 1
ATOM 1267 C CA . SER A 1 167 ? -3.645 -18.531 7.316 1 83.56 167 SER A CA 1
ATOM 1268 C C . SER A 1 167 ? -3.568 -17.156 6.652 1 83.56 167 SER A C 1
ATOM 1270 O O . SER A 1 167 ? -2.479 -16.672 6.348 1 83.56 167 SER A O 1
ATOM 1272 N N . PHE A 1 168 ? -4.676 -16.594 6.434 1 89 168 PHE A N 1
ATOM 1273 C CA . PHE A 1 168 ? -4.711 -15.242 5.883 1 89 168 PHE A CA 1
ATOM 1274 C C . PHE A 1 168 ? -4.074 -1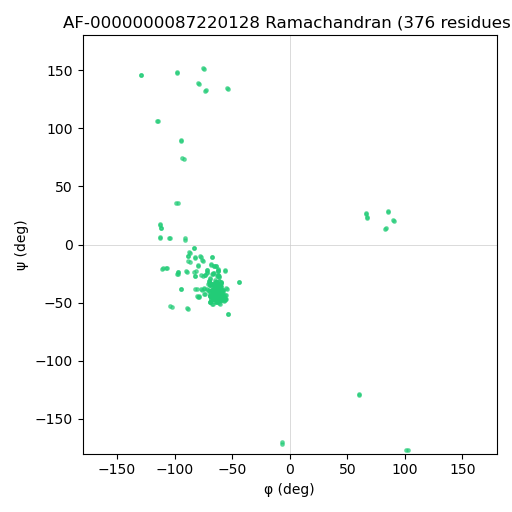4.25 6.844 1 89 168 PHE A C 1
ATOM 1276 O O . PHE A 1 168 ? -3.307 -13.383 6.43 1 89 168 PHE A O 1
ATOM 1283 N N . MET A 1 169 ? -4.309 -14.43 8.094 1 88.12 169 MET A N 1
ATOM 1284 C CA . MET A 1 169 ? -3.799 -13.508 9.102 1 88.12 169 MET A CA 1
ATOM 1285 C C . MET A 1 169 ? -2.285 -13.633 9.242 1 88.12 169 MET A C 1
ATOM 1287 O O . MET A 1 169 ? -1.6 -12.648 9.516 1 88.12 169 MET A O 1
ATOM 1291 N N . LYS A 1 170 ? -1.792 -14.773 9.023 1 84.31 170 LYS A N 1
ATOM 1292 C CA . LYS A 1 170 ? -0.349 -14.992 9.094 1 84.31 170 LYS A CA 1
ATOM 1293 C C . LYS A 1 170 ? 0.381 -14.156 8.047 1 84.31 170 LYS A C 1
ATOM 1295 O O . LYS A 1 170 ? 1.517 -13.734 8.266 1 84.31 170 LYS A O 1
ATOM 1300 N N . LEU A 1 171 ? -0.329 -13.891 7.043 1 82 171 LEU A N 1
ATOM 1301 C CA . LEU A 1 171 ? 0.243 -13.086 5.969 1 82 171 LEU A CA 1
ATOM 1302 C C . LEU A 1 171 ? -0.106 -11.609 6.152 1 82 171 LEU A C 1
ATOM 1304 O O . LEU A 1 171 ? 0.739 -10.734 5.945 1 82 171 LEU A O 1
ATOM 1308 N N . ALA A 1 172 ? -1.254 -11.406 6.57 1 85.06 172 ALA A N 1
ATOM 1309 C CA . ALA A 1 172 ? -1.82 -10.055 6.582 1 85.06 172 ALA A CA 1
ATOM 1310 C C . ALA A 1 172 ? -1.219 -9.219 7.711 1 85.06 172 ALA A C 1
ATOM 1312 O O . ALA A 1 172 ? -0.967 -8.023 7.539 1 85.06 172 ALA A O 1
ATOM 1313 N N . VAL A 1 173 ? -0.984 -9.773 8.812 1 83.25 173 VAL A N 1
ATOM 1314 C CA . VAL A 1 173 ? -0.528 -9.039 9.992 1 83.25 173 VAL A CA 1
ATOM 1315 C C . VAL A 1 173 ? 0.892 -8.531 9.766 1 83.25 173 VAL A C 1
ATOM 1317 O O . VAL A 1 173 ? 1.162 -7.336 9.93 1 83.25 173 VAL A O 1
ATOM 1320 N N . PRO A 1 174 ? 1.774 -9.352 9.32 1 75.62 174 PRO A N 1
ATOM 1321 C CA . PRO A 1 174 ? 3.107 -8.836 9.008 1 75.62 174 PRO A CA 1
ATOM 1322 C C . PRO A 1 174 ? 3.082 -7.75 7.934 1 75.62 174 PRO A C 1
ATOM 1324 O O . PRO A 1 174 ? 3.824 -6.77 8.023 1 75.62 174 PRO A O 1
ATOM 1327 N N . SER A 1 175 ? 2.266 -7.945 6.934 1 74.44 175 SER A N 1
ATOM 1328 C CA . SER A 1 175 ? 2.154 -6.961 5.859 1 74.44 175 SER A CA 1
ATOM 1329 C C . SER A 1 175 ? 1.664 -5.621 6.391 1 74.44 175 SER A C 1
ATOM 1331 O O . SER A 1 175 ? 2.146 -4.566 5.973 1 74.44 175 SER A O 1
ATOM 1333 N N . ALA A 1 176 ? 0.77 -5.695 7.277 1 74.94 176 ALA A N 1
ATOM 1334 C CA . ALA A 1 176 ? 0.234 -4.48 7.883 1 74.94 176 ALA A CA 1
ATOM 1335 C C . ALA A 1 176 ? 1.291 -3.775 8.727 1 74.94 176 ALA A C 1
ATOM 1337 O O . ALA A 1 176 ? 1.381 -2.545 8.727 1 74.94 176 ALA A O 1
ATOM 1338 N N . LEU A 1 177 ? 2.014 -4.488 9.375 1 71.94 177 LEU A N 1
ATOM 1339 C CA . LEU A 1 177 ? 3.029 -3.938 10.266 1 71.94 177 LEU A CA 1
ATOM 1340 C C . LEU A 1 177 ? 4.168 -3.312 9.469 1 71.94 177 LEU A C 1
ATOM 1342 O O . LEU A 1 177 ? 4.746 -2.307 9.891 1 71.94 177 LEU A O 1
ATOM 1346 N N . MET A 1 178 ? 4.453 -3.873 8.359 1 66.31 178 MET A N 1
ATOM 1347 C CA . MET A 1 178 ? 5.535 -3.361 7.527 1 66.31 178 MET A CA 1
ATOM 1348 C C . MET A 1 178 ? 5.125 -2.064 6.84 1 66.31 178 MET A C 1
ATOM 1350 O O . MET A 1 178 ? 5.902 -1.11 6.789 1 66.31 178 MET A O 1
ATOM 1354 N N . VAL A 1 179 ? 4.016 -2.035 6.387 1 58.53 179 VAL A N 1
ATOM 1355 C CA . VAL A 1 179 ? 3.584 -0.888 5.594 1 58.53 179 VAL A CA 1
ATOM 1356 C C . VAL A 1 179 ? 3.221 0.272 6.52 1 58.53 179 VAL A C 1
ATOM 1358 O O . VAL A 1 179 ? 3.537 1.428 6.227 1 58.53 179 VAL A O 1
ATOM 1361 N N . ASP A 1 180 ? 2.531 -0.024 7.535 1 55.59 180 ASP A N 1
ATOM 1362 C CA . ASP A 1 180 ? 1.954 1.054 8.336 1 55.59 180 ASP A CA 1
ATOM 1363 C C . ASP A 1 180 ? 2.914 1.494 9.438 1 55.59 180 ASP A C 1
ATOM 1365 O O . ASP A 1 180 ? 3.055 2.689 9.703 1 55.59 180 ASP A O 1
ATOM 1369 N N . PHE A 1 181 ? 3.287 0.533 10.18 1 50.16 181 PHE A N 1
ATOM 1370 C CA . PHE A 1 181 ? 3.996 0.902 11.398 1 50.16 181 PHE A CA 1
ATOM 1371 C C . PHE A 1 181 ? 5.371 1.476 11.07 1 50.16 181 PHE A C 1
ATOM 1373 O O . PHE A 1 181 ? 5.801 2.455 11.68 1 50.16 181 PHE A O 1
ATOM 1380 N N . PHE A 1 182 ? 5.98 0.814 10.203 1 47.78 182 PHE A N 1
ATOM 1381 C CA . PHE A 1 182 ? 7.359 1.261 10.047 1 47.78 182 PHE A CA 1
ATOM 1382 C C . PHE A 1 182 ? 7.457 2.357 8.992 1 47.78 182 PHE A C 1
ATOM 1384 O O . PHE A 1 182 ? 8.469 3.055 8.906 1 47.78 182 PHE A O 1
ATOM 1391 N N . HIS A 1 183 ? 6.473 2.359 8.148 1 48.03 183 HIS A N 1
ATOM 1392 C CA . HIS A 1 183 ? 6.609 3.377 7.113 1 48.03 183 HIS A CA 1
ATOM 1393 C C . HIS A 1 183 ? 5.777 4.613 7.441 1 48.03 183 HIS A C 1
ATOM 1395 O O . HIS A 1 183 ? 5.602 5.488 6.59 1 48.03 183 HIS A O 1
ATOM 1401 N N . GLY A 1 184 ? 5.68 4.957 8.633 1 42.59 184 GLY A N 1
ATOM 1402 C CA . GLY A 1 184 ? 5.066 6.16 9.18 1 42.59 184 GLY A CA 1
ATOM 1403 C C . GLY A 1 184 ? 4.645 7.148 8.109 1 42.59 184 GLY A C 1
ATOM 1404 O O . GLY A 1 184 ? 4.539 6.793 6.93 1 42.59 184 GLY A O 1
ATOM 1405 N N . PRO A 1 185 ? 4.254 8.391 8.453 1 41.69 185 PRO A N 1
ATOM 1406 C CA . PRO A 1 185 ? 3.828 9.516 7.621 1 41.69 185 PRO A CA 1
ATOM 1407 C C . PRO A 1 185 ? 4.723 9.719 6.402 1 41.69 185 PRO A C 1
ATOM 1409 O O . PRO A 1 185 ? 4.258 10.195 5.363 1 41.69 185 PRO A O 1
ATOM 1412 N N . SER A 1 186 ? 5.98 9.406 6.551 1 40.72 186 SER A N 1
ATOM 1413 C CA . SER A 1 186 ? 6.93 9.688 5.484 1 40.72 186 SER A CA 1
ATOM 1414 C C . SER A 1 186 ? 6.613 8.875 4.23 1 40.72 186 SER A C 1
ATOM 1416 O O . SER A 1 186 ? 6.902 9.305 3.115 1 40.72 186 SER A O 1
ATOM 1418 N N . SER A 1 187 ? 6.066 7.734 4.434 1 41.09 187 SER A N 1
ATOM 1419 C CA . SER A 1 187 ? 5.719 6.887 3.299 1 41.09 187 SER A CA 1
ATOM 1420 C C . SER A 1 187 ? 4.559 7.477 2.504 1 41.09 187 SER A C 1
ATOM 1422 O O . SER A 1 187 ? 4.375 7.152 1.328 1 41.09 187 SER A O 1
ATOM 1424 N N . ASP A 1 188 ? 3.652 8.109 3.17 1 39.91 188 ASP A N 1
ATOM 1425 C CA . ASP A 1 188 ? 2.508 8.758 2.539 1 39.91 188 ASP A CA 1
ATOM 1426 C C . ASP A 1 188 ? 2.963 9.773 1.496 1 39.91 188 ASP A C 1
ATOM 1428 O O . ASP A 1 188 ? 2.184 10.172 0.627 1 39.91 188 ASP A O 1
ATOM 1432 N N . LEU A 1 189 ? 4.152 10.195 1.658 1 37 189 LEU A N 1
ATOM 1433 C CA . LEU A 1 189 ? 4.68 11.18 0.714 1 37 189 LEU A CA 1
ATOM 1434 C C . LEU A 1 189 ? 5.328 10.492 -0.482 1 37 189 LEU A C 1
ATOM 1436 O O . LEU A 1 189 ? 5.621 11.133 -1.49 1 37 189 LEU A O 1
ATOM 1440 N N . ILE A 1 190 ? 5.543 9.109 -0.219 1 38.41 190 ILE A N 1
ATOM 1441 C CA . ILE A 1 190 ? 6.23 8.414 -1.302 1 38.41 190 ILE A CA 1
ATOM 1442 C C . ILE A 1 190 ? 5.238 7.539 -2.068 1 38.41 190 ILE A C 1
ATOM 1444 O O . ILE A 1 190 ? 4.512 6.742 -1.469 1 38.41 190 ILE A O 1
ATOM 1448 N N . MET B 1 1 ? 3.346 0.753 -7.199 1 77.69 1 MET B N 1
ATOM 1449 C CA . MET B 1 1 ? 3.945 0.039 -8.32 1 77.69 1 MET B CA 1
ATOM 1450 C C . MET B 1 1 ? 4.594 -1.261 -7.859 1 77.69 1 MET B C 1
ATOM 1452 O O . MET B 1 1 ? 4.5 -2.283 -8.539 1 77.69 1 MET B O 1
ATOM 1456 N N . ALA B 1 2 ? 5.125 -1.201 -6.668 1 83.5 2 ALA B N 1
ATOM 1457 C CA . ALA B 1 2 ? 5.773 -2.4 -6.145 1 83.5 2 ALA B CA 1
ATOM 1458 C C . ALA B 1 2 ? 4.766 -3.531 -5.953 1 83.5 2 ALA B C 1
ATOM 1460 O O . ALA B 1 2 ? 5.129 -4.707 -5.992 1 83.5 2 ALA B O 1
ATOM 1461 N N . SER B 1 3 ? 3.516 -3.186 -5.898 1 83.69 3 SER B N 1
ATOM 1462 C CA . SER B 1 3 ? 2.486 -4.191 -5.652 1 83.69 3 SER B CA 1
ATOM 1463 C C . SER B 1 3 ? 2.287 -5.086 -6.867 1 83.69 3 SER B C 1
ATOM 1465 O O . SER B 1 3 ? 1.764 -6.199 -6.75 1 83.69 3 SER B O 1
ATOM 1467 N N . SER B 1 4 ? 2.65 -4.582 -8.055 1 88.81 4 SER B N 1
ATOM 1468 C CA . SER B 1 4 ? 2.588 -5.418 -9.242 1 88.81 4 SER B CA 1
ATOM 1469 C C . SER B 1 4 ? 3.514 -6.625 -9.125 1 88.81 4 SER B C 1
ATOM 1471 O O . SER B 1 4 ? 3.262 -7.668 -9.727 1 88.81 4 SER B O 1
ATOM 1473 N N . LEU B 1 5 ? 4.535 -6.406 -8.344 1 93.06 5 LEU B N 1
ATOM 1474 C CA . LEU B 1 5 ? 5.449 -7.52 -8.102 1 93.06 5 LEU B CA 1
ATOM 1475 C C . LEU B 1 5 ? 4.75 -8.648 -7.352 1 93.06 5 LEU B C 1
ATOM 1477 O O . LEU B 1 5 ? 5.039 -9.82 -7.578 1 93.06 5 LEU B O 1
ATOM 1481 N N . ASP B 1 6 ? 3.799 -8.336 -6.48 1 92.56 6 ASP B N 1
ATOM 1482 C CA . ASP B 1 6 ? 3.008 -9.344 -5.789 1 92.56 6 ASP B CA 1
ATOM 1483 C C . ASP B 1 6 ? 2.248 -10.227 -6.781 1 92.56 6 ASP B C 1
ATOM 1485 O O . ASP B 1 6 ? 2.168 -11.438 -6.605 1 92.56 6 ASP B O 1
ATOM 1489 N N . THR B 1 7 ? 1.73 -9.539 -7.758 1 92.31 7 THR B N 1
ATOM 1490 C CA . THR B 1 7 ? 0.94 -10.258 -8.75 1 92.31 7 THR B CA 1
ATOM 1491 C C . THR B 1 7 ? 1.821 -11.203 -9.562 1 92.31 7 THR B C 1
ATOM 1493 O O . THR B 1 7 ? 1.56 -12.406 -9.625 1 92.31 7 THR B O 1
ATOM 1496 N N . LEU B 1 8 ? 2.881 -10.688 -10.086 1 94.56 8 LEU B N 1
ATOM 1497 C CA . LEU B 1 8 ? 3.723 -11.477 -10.984 1 94.56 8 LEU B CA 1
ATOM 1498 C C . LEU B 1 8 ? 4.43 -12.594 -10.219 1 94.56 8 LEU B C 1
ATOM 1500 O O . LEU B 1 8 ? 4.449 -13.742 -10.672 1 94.56 8 LEU B O 1
ATOM 1504 N N . CYS B 1 9 ? 5.008 -12.258 -9.086 1 96.94 9 CYS B N 1
ATOM 1505 C CA . CYS B 1 9 ? 5.699 -13.266 -8.289 1 96.94 9 CYS B CA 1
ATOM 1506 C C . CYS B 1 9 ? 4.719 -14.289 -7.734 1 96.94 9 CYS B C 1
ATOM 1508 O O . CYS B 1 9 ? 5.031 -15.477 -7.656 1 96.94 9 CYS B O 1
ATOM 1510 N N . GLY B 1 10 ? 3.535 -13.812 -7.332 1 96.44 10 GLY B N 1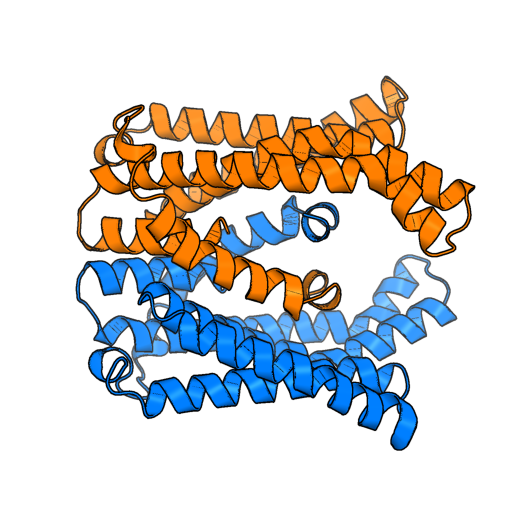
ATOM 1511 C CA . GLY B 1 10 ? 2.52 -14.742 -6.867 1 96.44 10 GLY B CA 1
ATOM 1512 C C . GLY B 1 10 ? 2.125 -15.766 -7.918 1 96.44 10 GLY B C 1
ATOM 1513 O O . GLY B 1 10 ? 2.043 -16.953 -7.633 1 96.44 10 GLY B O 1
ATOM 1514 N N . GLN B 1 11 ? 1.881 -15.305 -9.078 1 96.44 11 GLN B N 1
ATOM 1515 C CA . GLN B 1 11 ? 1.511 -16.188 -10.18 1 96.44 11 GLN B CA 1
ATOM 1516 C C . GLN B 1 11 ? 2.625 -17.188 -10.484 1 96.44 11 GLN B C 1
ATOM 1518 O O . GLN B 1 11 ? 2.369 -18.375 -10.641 1 96.44 11 GLN B O 1
ATOM 1523 N N . ALA B 1 12 ? 3.832 -16.656 -10.578 1 97.69 12 ALA B N 1
ATOM 1524 C CA . ALA B 1 12 ? 4.973 -17.516 -10.883 1 97.69 12 ALA B CA 1
ATOM 1525 C C . ALA B 1 12 ? 5.176 -18.562 -9.797 1 97.69 12 ALA B C 1
ATOM 1527 O O . ALA B 1 12 ? 5.434 -19.734 -10.094 1 97.69 12 ALA B O 1
ATOM 1528 N N . PHE B 1 13 ? 5.113 -18.172 -8.57 1 98.06 13 PHE B N 1
ATOM 1529 C CA . PHE B 1 13 ? 5.277 -19.094 -7.445 1 98.06 13 PHE B CA 1
ATOM 1530 C C . PHE B 1 13 ? 4.195 -20.172 -7.469 1 98.06 13 PHE B C 1
ATOM 1532 O O . PHE B 1 13 ? 4.488 -21.344 -7.281 1 98.06 13 PHE B O 1
ATOM 1539 N N . GLY B 1 14 ? 2.947 -19.719 -7.719 1 96.88 14 GLY B N 1
ATOM 1540 C CA . GLY B 1 14 ? 1.855 -20.672 -7.832 1 96.88 14 GLY B CA 1
ATOM 1541 C C . GLY B 1 14 ? 2.043 -21.656 -8.969 1 96.88 14 GLY B C 1
ATOM 1542 O O . GLY B 1 14 ? 1.69 -22.828 -8.844 1 96.88 14 GLY B O 1
ATOM 1543 N N . ALA B 1 15 ? 2.6 -21.219 -10.008 1 97.69 15 ALA B N 1
ATOM 1544 C CA . ALA B 1 15 ? 2.834 -22.047 -11.188 1 97.69 15 ALA B CA 1
ATOM 1545 C C . ALA B 1 15 ? 4.113 -22.859 -11.039 1 97.69 15 ALA B C 1
ATOM 1547 O O . ALA B 1 15 ? 4.504 -23.594 -11.961 1 97.69 15 ALA B O 1
ATOM 1548 N N . LYS B 1 16 ? 4.801 -22.672 -9.977 1 97.94 16 LYS B N 1
ATOM 1549 C CA . LYS B 1 16 ? 6.043 -23.359 -9.656 1 97.94 16 LYS B CA 1
ATOM 1550 C C . LYS B 1 16 ? 7.156 -22.969 -10.633 1 97.94 16 LYS B C 1
ATOM 1552 O O . LYS B 1 16 ? 7.996 -23.812 -10.984 1 97.94 16 LYS B O 1
ATOM 1557 N N . GLN B 1 17 ? 6.996 -21.781 -11.156 1 97.69 17 GLN B N 1
ATOM 1558 C CA . GLN B 1 17 ? 8.086 -21.203 -11.922 1 97.69 17 GLN B CA 1
ATOM 1559 C C . GLN B 1 17 ? 8.969 -20.312 -11.039 1 97.69 17 GLN B C 1
ATOM 1561 O O . GLN B 1 17 ? 9.055 -19.109 -11.242 1 97.69 17 GLN B O 1
ATOM 1566 N N . TYR B 1 18 ? 9.727 -21 -10.242 1 97.81 18 TYR B N 1
ATOM 1567 C CA . TYR B 1 18 ? 10.398 -20.328 -9.133 1 97.81 18 TYR B CA 1
ATOM 1568 C C . TYR B 1 18 ? 11.492 -19.391 -9.633 1 97.81 18 TYR B C 1
ATOM 1570 O O . TYR B 1 18 ? 11.703 -18.312 -9.07 1 97.81 18 TYR B O 1
ATOM 1578 N N . TYR B 1 19 ? 12.133 -19.688 -10.664 1 95.81 19 TYR B N 1
ATOM 1579 C CA . TYR B 1 19 ? 13.258 -18.891 -11.156 1 95.81 19 TYR B CA 1
ATOM 1580 C C . TYR B 1 19 ? 12.789 -17.516 -11.609 1 95.81 19 TYR B C 1
ATOM 1582 O O . TYR B 1 19 ? 13.57 -16.562 -11.609 1 95.81 19 TYR B O 1
ATOM 1590 N N . LEU B 1 20 ? 11.523 -17.344 -11.984 1 97.06 20 LEU B N 1
ATOM 1591 C CA . LEU B 1 20 ? 10.984 -16.094 -12.492 1 97.06 20 LEU B CA 1
ATOM 1592 C C . LEU B 1 20 ? 10.859 -15.062 -11.383 1 97.06 20 LEU B C 1
ATOM 1594 O O . LEU B 1 20 ? 10.812 -13.859 -11.641 1 97.06 20 LEU B O 1
ATOM 1598 N N . LEU B 1 21 ? 10.812 -15.523 -10.172 1 98.12 21 LEU B N 1
ATOM 1599 C CA . LEU B 1 21 ? 10.656 -14.594 -9.055 1 98.12 21 LEU B CA 1
ATOM 1600 C C . LEU B 1 21 ? 11.844 -13.633 -8.977 1 98.12 21 LEU B C 1
ATOM 1602 O O . LEU B 1 21 ? 11.656 -12.422 -8.836 1 98.12 21 LEU B O 1
ATOM 1606 N N . GLY B 1 22 ? 13.016 -14.18 -9.078 1 98 22 GLY B N 1
ATOM 1607 C CA . GLY B 1 22 ? 14.203 -13.336 -9.062 1 98 22 GLY B CA 1
ATOM 1608 C C . GLY B 1 22 ? 14.25 -12.352 -10.219 1 98 22 GLY B C 1
ATOM 1609 O O . GLY B 1 22 ? 14.656 -11.203 -10.047 1 98 22 GLY B O 1
ATOM 1610 N N . ILE B 1 23 ? 13.812 -12.797 -11.344 1 97.44 23 ILE B N 1
ATOM 1611 C CA . ILE B 1 23 ? 13.805 -11.969 -12.547 1 97.44 23 ILE B CA 1
ATOM 1612 C C . ILE B 1 23 ? 12.82 -10.812 -12.367 1 97.44 23 ILE B C 1
ATOM 1614 O O . ILE B 1 23 ? 13.148 -9.656 -12.641 1 97.44 23 ILE B O 1
ATOM 1618 N N . TYR B 1 24 ? 11.633 -11.109 -11.867 1 97.25 24 TYR B N 1
ATOM 1619 C CA . TYR B 1 24 ? 10.609 -10.094 -11.648 1 97.25 24 TYR B CA 1
ATOM 1620 C C . TYR B 1 24 ? 11.055 -9.086 -10.594 1 97.25 24 TYR B C 1
ATOM 1622 O O . TYR B 1 24 ? 10.797 -7.891 -10.719 1 97.25 24 TYR B O 1
ATOM 1630 N N . LYS B 1 25 ? 11.695 -9.617 -9.562 1 97.88 25 LYS B N 1
ATOM 1631 C CA . LYS B 1 25 ? 12.195 -8.719 -8.523 1 97.88 25 LYS B CA 1
ATOM 1632 C C . LYS B 1 25 ? 13.188 -7.719 -9.094 1 97.88 25 LYS B C 1
ATOM 1634 O O . LYS B 1 25 ? 13.094 -6.516 -8.828 1 97.88 25 LYS B O 1
ATOM 1639 N N . GLN B 1 26 ? 14.133 -8.172 -9.906 1 97.56 26 GLN B N 1
ATOM 1640 C CA . GLN B 1 26 ? 15.141 -7.312 -10.516 1 97.56 26 GLN B CA 1
ATOM 1641 C C . GLN B 1 26 ? 14.5 -6.309 -11.469 1 97.56 26 GLN B C 1
ATOM 1643 O O . GLN B 1 26 ? 14.875 -5.133 -11.484 1 97.56 26 GLN B O 1
ATOM 1648 N N . ARG B 1 27 ? 13.578 -6.797 -12.242 1 96.62 27 ARG B N 1
ATOM 1649 C CA . ARG B 1 27 ? 12.844 -5.922 -13.148 1 96.62 27 ARG B CA 1
ATOM 1650 C C . ARG B 1 27 ? 12.125 -4.816 -12.391 1 96.62 27 ARG B C 1
ATOM 1652 O O . ARG B 1 27 ? 12.172 -3.648 -12.789 1 96.62 27 ARG B O 1
ATOM 1659 N N . ALA B 1 28 ? 11.469 -5.211 -11.312 1 96.38 28 ALA B N 1
ATOM 1660 C CA . ALA B 1 28 ? 10.75 -4.242 -10.484 1 96.38 28 ALA B CA 1
ATOM 1661 C C . ALA B 1 28 ? 11.711 -3.213 -9.898 1 96.38 28 ALA B C 1
ATOM 1663 O O . ALA B 1 28 ? 11.406 -2.02 -9.859 1 96.38 28 ALA B O 1
ATOM 1664 N N . ILE B 1 29 ? 12.859 -3.689 -9.43 1 97.19 29 ILE B N 1
ATOM 1665 C CA . ILE B 1 29 ? 13.852 -2.781 -8.852 1 97.19 29 ILE B CA 1
ATOM 1666 C C . ILE B 1 29 ? 14.297 -1.771 -9.906 1 97.19 29 ILE B C 1
ATOM 1668 O O . ILE B 1 29 ? 14.406 -0.576 -9.625 1 97.19 29 ILE B O 1
ATOM 1672 N N . LEU B 1 30 ? 14.508 -2.215 -11.102 1 96.12 30 LEU B N 1
ATOM 1673 C CA . LEU B 1 30 ? 14.93 -1.347 -12.195 1 96.12 30 LEU B CA 1
ATOM 1674 C C . LEU B 1 30 ? 13.867 -0.292 -12.492 1 96.12 30 LEU B C 1
ATOM 1676 O O . LEU B 1 30 ? 14.172 0.899 -12.57 1 96.12 30 LEU B O 1
ATOM 1680 N N . VAL B 1 31 ? 12.672 -0.699 -12.617 1 94.12 31 VAL B N 1
ATOM 1681 C CA . VAL B 1 31 ? 11.57 0.199 -12.953 1 94.12 31 VAL B CA 1
ATOM 1682 C C . VAL B 1 31 ? 11.359 1.201 -11.82 1 94.12 31 VAL B C 1
ATOM 1684 O O . VAL B 1 31 ? 11.227 2.402 -12.062 1 94.12 31 VAL B O 1
ATOM 1687 N N . LEU B 1 32 ? 11.344 0.689 -10.609 1 94.31 32 LEU B N 1
ATOM 1688 C CA . LEU B 1 32 ? 11.094 1.554 -9.461 1 94.31 32 LEU B CA 1
ATOM 1689 C C . LEU B 1 32 ? 12.227 2.551 -9.273 1 94.31 32 LEU B C 1
ATOM 1691 O O . LEU B 1 32 ? 12 3.684 -8.836 1 94.31 32 LEU B O 1
ATOM 1695 N N . THR B 1 33 ? 13.461 2.125 -9.562 1 95.44 33 THR B N 1
ATOM 1696 C CA . THR B 1 33 ? 14.586 3.049 -9.492 1 95.44 33 THR B CA 1
ATOM 1697 C C . THR B 1 33 ? 14.438 4.168 -10.516 1 95.44 33 THR B C 1
ATOM 1699 O O . THR B 1 33 ? 14.68 5.336 -10.211 1 95.44 33 THR B O 1
ATOM 1702 N N . LEU B 1 34 ? 14.008 3.842 -11.664 1 93.94 34 LEU B N 1
ATOM 1703 C CA . LEU B 1 34 ? 13.805 4.836 -12.719 1 93.94 34 LEU B CA 1
ATOM 1704 C C . LEU B 1 34 ? 12.688 5.801 -12.344 1 93.94 34 LEU B C 1
ATOM 1706 O O . LEU B 1 34 ? 12.812 7.012 -12.531 1 93.94 34 LEU B O 1
ATOM 1710 N N . VAL B 1 35 ? 11.617 5.25 -11.875 1 92.5 35 VAL B N 1
ATOM 1711 C CA . VAL B 1 35 ? 10.508 6.09 -11.445 1 92.5 35 VAL B CA 1
ATOM 1712 C C . VAL B 1 35 ? 10.961 6.988 -10.297 1 92.5 35 VAL B C 1
ATOM 1714 O O . VAL B 1 35 ? 10.539 8.148 -10.203 1 92.5 35 VAL B O 1
ATOM 1717 N N . SER B 1 36 ? 11.805 6.469 -9.398 1 94.25 36 SER B N 1
ATOM 1718 C CA . SER B 1 36 ? 12.32 7.242 -8.273 1 94.25 36 SER B CA 1
ATOM 1719 C C . SER B 1 36 ? 13.133 8.438 -8.742 1 94.25 36 SER B C 1
ATOM 1721 O O . SER B 1 36 ? 13.141 9.484 -8.094 1 94.25 36 SER B O 1
ATOM 1723 N N . VAL B 1 37 ? 13.797 8.305 -9.875 1 96.69 37 VAL B N 1
ATOM 1724 C CA . VAL B 1 37 ? 14.539 9.43 -10.43 1 96.69 37 VAL B CA 1
ATOM 1725 C C . VAL B 1 37 ? 13.578 10.562 -10.789 1 96.69 37 VAL B C 1
ATOM 1727 O O . VAL B 1 37 ? 13.836 11.727 -10.469 1 96.69 37 VAL B O 1
ATOM 1730 N N . VAL B 1 38 ? 12.477 10.25 -11.398 1 93.81 38 VAL B N 1
ATOM 1731 C CA . VAL B 1 38 ? 11.477 11.25 -11.789 1 93.81 38 VAL B CA 1
ATOM 1732 C C . VAL B 1 38 ? 10.898 11.906 -10.539 1 93.81 38 VAL B C 1
ATOM 1734 O O . VAL B 1 38 ? 10.781 13.133 -10.469 1 93.81 38 VAL B O 1
ATOM 1737 N N . VAL B 1 39 ? 10.578 11.086 -9.555 1 93 39 VAL B N 1
ATOM 1738 C CA . VAL B 1 39 ? 10 11.594 -8.312 1 93 39 VAL B CA 1
ATOM 1739 C C . VAL B 1 39 ? 11.031 12.461 -7.582 1 93 39 VAL B C 1
ATOM 1741 O O . VAL B 1 39 ? 10.68 13.477 -6.98 1 93 39 VAL B O 1
ATOM 1744 N N . ALA B 1 40 ? 12.289 12.055 -7.66 1 96.25 40 ALA B N 1
ATOM 1745 C CA . ALA B 1 40 ? 13.359 12.797 -7.004 1 96.25 40 ALA B CA 1
ATOM 1746 C C . ALA B 1 40 ? 13.484 14.203 -7.578 1 96.25 40 ALA B C 1
ATOM 1748 O O . ALA B 1 40 ? 13.773 15.156 -6.852 1 96.25 40 ALA B O 1
ATOM 1749 N N . VAL B 1 41 ? 13.289 14.352 -8.859 1 96.69 41 VAL B N 1
ATOM 1750 C CA . VAL B 1 41 ? 13.352 15.664 -9.5 1 96.69 41 VAL B CA 1
ATOM 1751 C C . VAL B 1 41 ? 12.227 16.547 -8.961 1 96.69 41 VAL B C 1
ATOM 1753 O O . VAL B 1 41 ? 12.453 17.719 -8.633 1 96.69 41 VAL B O 1
ATOM 1756 N N . VAL B 1 42 ? 11.062 16.047 -8.836 1 94.69 42 VAL B N 1
ATOM 1757 C CA . VAL B 1 42 ? 9.938 16.797 -8.297 1 94.69 42 VAL B CA 1
ATOM 1758 C C . VAL B 1 42 ? 10.219 17.188 -6.844 1 94.69 42 VAL B C 1
ATOM 1760 O O . VAL B 1 42 ? 9.953 18.312 -6.426 1 94.69 42 VAL B O 1
ATOM 1763 N N . TRP B 1 43 ? 10.75 16.234 -6.098 1 94.19 43 TRP B N 1
ATOM 1764 C CA . TRP B 1 43 ? 11.07 16.469 -4.691 1 94.19 43 TRP B CA 1
ATOM 1765 C C . TRP B 1 43 ? 12.125 17.562 -4.543 1 94.19 43 TRP B C 1
ATOM 1767 O O . TRP B 1 43 ? 12.062 18.359 -3.613 1 94.19 43 TRP B O 1
ATOM 1777 N N . ALA B 1 44 ? 13.078 17.562 -5.461 1 96.44 44 ALA B N 1
ATOM 1778 C CA . ALA B 1 44 ? 14.156 18.547 -5.395 1 96.44 44 ALA B CA 1
ATOM 1779 C C . ALA B 1 44 ? 13.625 19.953 -5.535 1 96.44 44 ALA B C 1
ATOM 1781 O O . ALA B 1 44 ? 14.219 20.906 -5.023 1 96.44 44 ALA B O 1
ATOM 1782 N N . TYR B 1 45 ? 12.453 20.078 -6.133 1 96.75 45 TYR B N 1
ATOM 1783 C CA . TYR B 1 45 ? 11.914 21.406 -6.391 1 96.75 45 TYR B CA 1
ATOM 1784 C C . TYR B 1 45 ? 10.672 21.672 -5.551 1 96.75 45 TYR B C 1
ATOM 1786 O O . TYR B 1 45 ? 9.852 22.531 -5.887 1 96.75 45 TYR B O 1
ATOM 1794 N N . THR B 1 46 ? 10.5 20.922 -4.586 1 94.81 46 THR B N 1
ATOM 1795 C CA . THR B 1 46 ? 9.312 21.031 -3.746 1 94.81 46 THR B CA 1
ATOM 1796 C C . THR B 1 46 ? 9.18 22.438 -3.166 1 94.81 46 THR B C 1
ATOM 1798 O O . THR B 1 46 ? 8.078 22.984 -3.121 1 94.81 46 THR B O 1
ATOM 1801 N N . GLY B 1 47 ? 10.297 23.016 -2.672 1 94 47 GLY B N 1
ATOM 1802 C CA . GLY B 1 47 ? 10.25 24.359 -2.148 1 94 47 GLY B CA 1
ATOM 1803 C C . GLY B 1 47 ? 9.703 25.375 -3.145 1 94 47 GLY B C 1
ATOM 1804 O O . GLY B 1 47 ? 8.82 26.172 -2.812 1 94 47 GLY B O 1
ATOM 1805 N N . GLN B 1 48 ? 10.188 25.328 -4.344 1 96.19 48 GLN B N 1
ATOM 1806 C CA . GLN B 1 48 ? 9.75 26.219 -5.414 1 96.19 48 GLN B CA 1
ATOM 1807 C C . GLN B 1 48 ? 8.289 25.969 -5.777 1 96.19 48 GLN B C 1
ATOM 1809 O O . GLN B 1 48 ? 7.543 26.906 -6.062 1 96.19 48 GLN B O 1
ATOM 1814 N N . ILE B 1 49 ? 7.902 24.734 -5.785 1 95 49 ILE B N 1
ATOM 1815 C CA . ILE B 1 49 ? 6.531 24.359 -6.113 1 95 49 ILE B CA 1
ATOM 1816 C C . ILE B 1 49 ? 5.578 24.906 -5.055 1 95 49 ILE B C 1
ATOM 1818 O O . ILE B 1 49 ? 4.535 25.484 -5.387 1 95 49 ILE B O 1
ATOM 1822 N N . LEU B 1 50 ? 6.023 24.781 -3.795 1 93.38 50 LEU B N 1
ATOM 1823 C CA . LEU B 1 50 ? 5.191 25.281 -2.703 1 93.38 50 LEU B CA 1
ATOM 1824 C C . LEU B 1 50 ? 5.094 26.797 -2.744 1 93.38 50 LEU B C 1
ATOM 1826 O O . LEU B 1 50 ? 4.039 27.375 -2.451 1 93.38 50 LEU B O 1
ATOM 1830 N N . LEU B 1 51 ? 6.172 27.422 -3.17 1 95.38 51 LEU B N 1
ATOM 1831 C CA . LEU B 1 51 ? 6.16 28.875 -3.324 1 95.38 51 LEU B CA 1
ATOM 1832 C C . LEU B 1 51 ? 5.203 29.297 -4.434 1 95.38 51 LEU B C 1
ATOM 1834 O O . LEU B 1 51 ? 4.488 30.297 -4.297 1 95.38 51 LEU B O 1
ATOM 1838 N N . LEU B 1 52 ? 5.195 28.594 -5.477 1 94.38 52 LEU B N 1
ATOM 1839 C CA . LEU B 1 52 ? 4.309 28.875 -6.602 1 94.38 52 LEU B CA 1
ATOM 1840 C C . LEU B 1 52 ? 2.848 28.75 -6.191 1 94.38 52 LEU B C 1
ATOM 1842 O O . LEU B 1 52 ? 1.98 29.438 -6.746 1 94.38 52 LEU B O 1
ATOM 1846 N N . PHE B 1 53 ? 2.592 27.953 -5.227 1 93.25 53 PHE B N 1
ATOM 1847 C CA . PHE B 1 53 ? 1.225 27.766 -4.758 1 93.25 53 PHE B CA 1
ATOM 1848 C C . PHE B 1 53 ? 0.891 28.734 -3.637 1 93.25 53 PHE B C 1
ATOM 1850 O O . PHE B 1 53 ? -0.116 28.578 -2.945 1 93.25 53 PHE B O 1
ATOM 1857 N N . GLY B 1 54 ? 1.782 29.625 -3.352 1 93.62 54 GLY B N 1
ATOM 1858 C CA . GLY B 1 54 ? 1.486 30.719 -2.445 1 93.62 54 GLY B CA 1
ATOM 1859 C C . GLY B 1 54 ? 1.787 30.391 -0.994 1 93.62 54 GLY B C 1
ATOM 1860 O O . GLY B 1 54 ? 1.275 31.047 -0.086 1 93.62 54 GLY B O 1
ATOM 1861 N N . GLN B 1 55 ? 2.615 29.422 -0.86 1 91.75 55 GLN B N 1
ATOM 1862 C CA . GLN B 1 55 ? 2.98 29.078 0.509 1 91.75 55 GLN B CA 1
ATOM 1863 C C . GLN B 1 55 ? 3.951 30.094 1.096 1 91.75 55 GLN B C 1
ATOM 1865 O O . GLN B 1 55 ? 4.691 30.75 0.359 1 91.75 55 GLN B O 1
ATOM 1870 N N . ASP B 1 56 ? 3.889 30.234 2.402 1 94.81 56 ASP B N 1
ATOM 1871 C CA . ASP B 1 56 ? 4.859 31.094 3.086 1 94.81 56 ASP B CA 1
ATOM 1872 C C . ASP B 1 56 ? 6.289 30.672 2.732 1 94.81 56 ASP B C 1
ATOM 1874 O O . ASP B 1 56 ? 6.629 29.5 2.768 1 94.81 56 ASP B O 1
ATOM 1878 N N . PRO B 1 57 ? 7.113 31.609 2.443 1 95.06 57 PRO B N 1
ATOM 1879 C CA . PRO B 1 57 ? 8.477 31.297 1.993 1 95.06 57 PRO B CA 1
ATOM 1880 C C . PRO B 1 57 ? 9.266 30.5 3.02 1 95.06 57 PRO B C 1
ATOM 1882 O O . PRO B 1 57 ? 10.008 29.578 2.652 1 95.06 57 PRO B O 1
ATOM 1885 N N . GLU B 1 58 ? 9.172 30.844 4.234 1 93.25 58 GLU B N 1
ATOM 1886 C CA . GLU B 1 58 ? 9.914 30.109 5.266 1 93.25 58 GLU B CA 1
ATOM 1887 C C . GLU B 1 58 ? 9.43 28.672 5.375 1 93.25 58 GLU B C 1
ATOM 1889 O O . GLU B 1 58 ? 10.234 27.75 5.531 1 93.25 58 GLU B O 1
ATOM 1894 N N . ILE B 1 59 ? 8.18 28.484 5.324 1 91.06 59 ILE B N 1
ATOM 1895 C CA . ILE B 1 59 ? 7.594 27.141 5.363 1 91.06 59 ILE B CA 1
ATOM 1896 C C . ILE B 1 59 ? 7.996 26.375 4.113 1 91.06 59 ILE B C 1
ATOM 1898 O O . ILE B 1 59 ? 8.391 25.203 4.199 1 91.06 59 ILE B O 1
ATOM 1902 N N . ALA B 1 60 ? 7.883 26.953 3.029 1 94 60 ALA B N 1
ATOM 1903 C CA . ALA B 1 60 ? 8.25 26.328 1.763 1 94 60 ALA B CA 1
ATOM 1904 C C . ALA B 1 60 ? 9.719 25.906 1.765 1 94 60 ALA B C 1
ATOM 1906 O O . ALA B 1 60 ? 10.047 24.812 1.312 1 94 60 ALA B O 1
ATOM 1907 N N . MET B 1 61 ? 10.539 26.766 2.229 1 93.44 61 MET B N 1
ATOM 1908 C CA . MET B 1 61 ? 11.969 26.469 2.26 1 93.44 61 MET B CA 1
ATOM 1909 C C . MET B 1 61 ? 12.266 25.328 3.219 1 93.44 61 MET B C 1
ATOM 1911 O O . MET B 1 61 ? 13.086 24.453 2.918 1 93.44 61 MET B O 1
ATOM 1915 N N . GLY B 1 62 ? 11.68 25.375 4.367 1 92.94 62 GLY B N 1
ATOM 1916 C CA . GLY B 1 62 ? 11.852 24.281 5.312 1 92.94 62 GLY B CA 1
ATOM 1917 C C . GLY B 1 62 ? 11.383 22.938 4.766 1 92.94 62 GLY B C 1
ATOM 1918 O O . GLY B 1 62 ? 12.102 21.938 4.863 1 92.94 62 GLY B O 1
ATOM 1919 N N . ALA B 1 63 ? 10.188 22.922 4.18 1 91.81 63 ALA B N 1
ATOM 1920 C CA . ALA B 1 63 ? 9.641 21.719 3.574 1 91.81 63 ALA B CA 1
ATOM 1921 C C . ALA B 1 63 ? 10.523 21.234 2.43 1 91.81 63 ALA B C 1
ATOM 1923 O O . ALA B 1 63 ? 10.789 20.031 2.307 1 91.81 63 ALA B O 1
ATOM 1924 N N . GLY B 1 64 ? 10.914 22.125 1.67 1 94.88 64 GLY B N 1
ATOM 1925 C CA . GLY B 1 64 ? 11.789 21.781 0.56 1 94.88 64 GLY B CA 1
ATOM 1926 C C . GLY B 1 64 ? 13.094 21.156 1.004 1 94.88 64 GLY B C 1
ATOM 1927 O O . GLY B 1 64 ? 13.555 20.172 0.411 1 94.88 64 GLY B O 1
ATOM 1928 N N . SER B 1 65 ? 13.695 21.766 1.972 1 95.12 65 SER B N 1
ATOM 1929 C CA . SER B 1 65 ? 14.945 21.234 2.49 1 95.12 65 SER B CA 1
ATOM 1930 C C . SER B 1 65 ? 14.758 19.828 3.055 1 95.12 65 SER B C 1
ATOM 1932 O O . SER B 1 65 ? 15.555 18.938 2.773 1 95.12 65 SER B O 1
ATOM 1934 N N . TYR B 1 66 ? 13.727 19.672 3.828 1 94.12 66 TYR B N 1
ATOM 1935 C CA . TYR B 1 66 ? 13.43 18.359 4.406 1 94.12 66 TYR B CA 1
ATOM 1936 C C . TYR B 1 66 ? 13.266 17.312 3.316 1 94.12 66 TYR B C 1
ATOM 1938 O O . TYR B 1 66 ? 13.852 16.219 3.396 1 94.12 66 TYR B O 1
ATOM 1946 N N . ILE B 1 67 ? 12.508 17.609 2.354 1 94.56 67 ILE B N 1
ATOM 1947 C CA . ILE B 1 67 ? 12.188 16.656 1.298 1 94.56 67 ILE B CA 1
ATOM 1948 C C . ILE B 1 67 ? 13.438 16.344 0.484 1 94.56 67 ILE B C 1
ATOM 1950 O O . ILE B 1 67 ? 13.633 15.203 0.054 1 94.56 67 ILE B O 1
ATOM 1954 N N . ARG B 1 68 ? 14.25 17.359 0.243 1 96.19 68 ARG B N 1
ATOM 1955 C CA . ARG B 1 68 ? 15.492 17.109 -0.477 1 96.19 68 ARG B CA 1
ATOM 1956 C C . ARG B 1 68 ? 16.375 16.109 0.276 1 96.19 68 ARG B C 1
ATOM 1958 O O . ARG B 1 68 ? 17.016 15.258 -0.335 1 96.19 68 ARG B O 1
ATOM 1965 N N . TRP B 1 69 ? 16.359 16.188 1.576 1 95.81 69 TRP B N 1
ATOM 1966 C CA . TRP B 1 69 ? 17.172 15.273 2.393 1 95.81 69 TRP B CA 1
ATOM 1967 C C . TRP B 1 69 ? 16.531 13.898 2.477 1 95.81 69 TRP B C 1
ATOM 1969 O O . TRP B 1 69 ? 17.172 12.93 2.895 1 95.81 69 TRP B O 1
ATOM 1979 N N . MET B 1 70 ? 15.289 13.758 2.023 1 95.56 70 MET B N 1
ATOM 1980 C CA . MET B 1 70 ? 14.602 12.477 1.996 1 95.56 70 MET B CA 1
ATOM 1981 C C . MET B 1 70 ? 14.883 11.734 0.694 1 95.56 70 MET B C 1
ATOM 1983 O O . MET B 1 70 ? 14.555 10.547 0.565 1 95.56 70 MET B O 1
ATOM 1987 N N . ILE B 1 71 ? 15.477 12.375 -0.214 1 96.06 71 ILE B N 1
ATOM 1988 C CA . ILE B 1 71 ? 15.633 11.82 -1.556 1 96.06 71 ILE B CA 1
ATOM 1989 C C . ILE B 1 71 ? 16.406 10.508 -1.485 1 96.06 71 ILE B C 1
ATOM 1991 O O . ILE B 1 71 ? 16.047 9.531 -2.135 1 96.06 71 ILE B O 1
ATOM 1995 N N . PRO B 1 72 ? 17.453 10.406 -0.661 1 96.56 72 PRO B N 1
ATOM 1996 C CA . PRO B 1 72 ? 18.141 9.109 -0.571 1 96.56 72 PRO B CA 1
ATOM 1997 C C . PRO B 1 72 ? 17.188 7.988 -0.142 1 96.56 72 PRO B C 1
ATOM 1999 O O . PRO B 1 72 ? 17.312 6.859 -0.629 1 96.56 72 PRO B O 1
ATOM 2002 N N . ALA B 1 73 ? 16.312 8.25 0.755 1 94.94 73 ALA B N 1
ATOM 2003 C CA . ALA B 1 73 ? 15.352 7.246 1.222 1 94.94 73 ALA B CA 1
ATOM 2004 C C . ALA B 1 73 ? 14.469 6.758 0.079 1 94.94 73 ALA B C 1
ATOM 2006 O O . ALA B 1 73 ? 14.094 5.586 0.033 1 94.94 73 ALA B O 1
ATOM 2007 N N . LEU B 1 74 ? 14.164 7.641 -0.81 1 93.25 74 LEU B N 1
ATOM 2008 C CA . LEU B 1 74 ? 13.336 7.324 -1.972 1 93.25 74 LEU B CA 1
ATOM 2009 C C . LEU B 1 74 ? 13.984 6.234 -2.816 1 93.25 74 LEU B C 1
ATOM 2011 O O . LEU B 1 74 ? 13.312 5.305 -3.262 1 93.25 74 LEU B O 1
ATOM 2015 N N . PHE B 1 75 ? 15.258 6.273 -2.973 1 96.12 75 PHE B N 1
ATOM 2016 C CA . PHE B 1 75 ? 15.977 5.355 -3.85 1 96.12 75 PHE B CA 1
ATOM 2017 C C . PHE B 1 75 ? 16.188 4.008 -3.168 1 96.12 75 PHE B C 1
ATOM 2019 O O . PHE B 1 75 ? 16.422 3 -3.834 1 96.12 75 PHE B O 1
ATOM 2026 N N . VAL B 1 76 ? 16.047 3.979 -1.843 1 96.38 76 VAL B N 1
ATOM 2027 C CA . VAL B 1 76 ? 16.25 2.73 -1.116 1 96.38 76 VAL B CA 1
ATOM 2028 C C . VAL B 1 76 ? 14.906 2.053 -0.855 1 96.38 76 VAL B C 1
ATOM 2030 O O . VAL B 1 76 ? 14.828 0.825 -0.78 1 96.38 76 VAL B O 1
ATOM 2033 N N . TYR B 1 77 ? 13.906 2.791 -0.852 1 93.75 77 TYR B N 1
ATOM 2034 C CA . TYR B 1 77 ? 12.578 2.279 -0.508 1 93.75 77 TYR B CA 1
ATOM 2035 C C . TYR B 1 77 ? 12.062 1.333 -1.585 1 93.75 77 TYR B C 1
ATOM 2037 O O . TYR B 1 77 ? 11.477 0.293 -1.276 1 93.75 77 TYR B O 1
ATOM 2045 N N . GLY B 1 78 ? 12.234 1.714 -2.816 1 92.69 78 GLY B N 1
ATOM 2046 C CA . GLY B 1 78 ? 11.812 0.847 -3.904 1 92.69 78 GLY B CA 1
ATOM 2047 C C . GLY B 1 78 ? 12.391 -0.553 -3.811 1 92.69 78 GLY B C 1
ATOM 2048 O O . GLY B 1 78 ? 11.648 -1.528 -3.676 1 92.69 78 GLY B O 1
ATOM 2049 N N . PRO B 1 79 ? 13.68 -0.599 -3.826 1 96.31 79 PRO B N 1
ATOM 2050 C CA . PRO B 1 79 ? 14.32 -1.905 -3.666 1 96.31 79 PRO B CA 1
ATOM 2051 C C . PRO B 1 79 ? 13.875 -2.633 -2.4 1 96.31 79 PRO B C 1
ATOM 2053 O O . PRO B 1 79 ? 13.688 -3.852 -2.416 1 96.31 79 PRO B O 1
ATOM 2056 N N . LEU B 1 80 ? 13.672 -1.963 -1.335 1 95 80 LEU B N 1
ATOM 2057 C CA . LEU B 1 80 ? 13.203 -2.584 -0.1 1 95 80 LEU B CA 1
ATOM 2058 C C . LEU B 1 80 ? 11.836 -3.227 -0.297 1 95 80 LEU B C 1
ATOM 2060 O O . LEU B 1 80 ? 11.633 -4.383 0.077 1 95 80 LEU B O 1
ATOM 2064 N N . GLN B 1 81 ? 10.977 -2.51 -0.912 1 92.75 81 GLN B N 1
ATOM 2065 C CA . GLN B 1 81 ? 9.633 -3.037 -1.159 1 92.75 81 GLN B CA 1
ATOM 2066 C C . GLN B 1 81 ? 9.688 -4.266 -2.064 1 92.75 81 GLN B C 1
ATOM 2068 O O . GLN B 1 81 ? 8.914 -5.207 -1.887 1 92.75 81 GLN B O 1
ATOM 2073 N N . CYS B 1 82 ? 10.57 -4.27 -2.975 1 95.5 82 CYS B N 1
ATOM 2074 C CA . CYS B 1 82 ? 10.711 -5.418 -3.863 1 95.5 82 CYS B CA 1
ATOM 2075 C C . CYS B 1 82 ? 11.188 -6.645 -3.096 1 95.5 82 CYS B C 1
ATOM 2077 O O . CYS B 1 82 ? 10.719 -7.758 -3.338 1 95.5 82 CYS B O 1
ATOM 2079 N N . HIS B 1 83 ? 12.156 -6.41 -2.197 1 96.56 83 HIS B N 1
ATOM 2080 C CA . HIS B 1 83 ? 12.633 -7.52 -1.383 1 96.56 83 HIS B CA 1
ATOM 2081 C C . HIS B 1 83 ? 11.523 -8.062 -0.484 1 96.56 83 HIS B C 1
ATOM 2083 O O . HIS B 1 83 ? 11.398 -9.273 -0.309 1 96.56 83 HIS B O 1
ATOM 2089 N N . VAL B 1 84 ? 10.719 -7.238 0.044 1 93.06 84 VAL B N 1
ATOM 2090 C CA . VAL B 1 84 ? 9.617 -7.613 0.923 1 93.06 84 VAL B CA 1
ATOM 2091 C C . VAL B 1 84 ? 8.602 -8.453 0.151 1 93.06 84 VAL B C 1
ATOM 2093 O O . VAL B 1 84 ? 8.242 -9.547 0.581 1 93.06 84 VAL B O 1
ATOM 2096 N N . ARG B 1 85 ? 8.227 -7.965 -0.985 1 93.12 85 ARG B N 1
ATOM 2097 C CA . ARG B 1 85 ? 7.207 -8.641 -1.779 1 93.12 85 ARG B CA 1
ATOM 2098 C C . ARG B 1 85 ? 7.727 -9.961 -2.334 1 93.12 85 ARG B C 1
ATOM 2100 O O . ARG B 1 85 ? 6.977 -10.93 -2.457 1 93.12 85 ARG B O 1
ATOM 2107 N N . PHE B 1 86 ? 8.992 -9.992 -2.666 1 96.88 86 PHE B N 1
ATOM 2108 C CA . PHE B 1 86 ? 9.641 -11.219 -3.111 1 96.88 86 PHE B CA 1
ATOM 2109 C C . PHE B 1 86 ? 9.492 -12.32 -2.066 1 96.88 86 PHE B C 1
ATOM 2111 O O . PHE B 1 86 ? 9.133 -13.453 -2.396 1 96.88 86 PHE B O 1
ATOM 2118 N N . LEU B 1 87 ? 9.727 -11.992 -0.867 1 95.75 87 LEU B N 1
ATOM 2119 C CA . LEU B 1 87 ? 9.656 -12.969 0.212 1 95.75 87 LEU B CA 1
ATOM 2120 C C . LEU B 1 87 ? 8.211 -13.281 0.574 1 95.75 87 LEU B C 1
ATOM 2122 O O . LEU B 1 87 ? 7.859 -14.445 0.781 1 95.75 87 LEU B O 1
ATOM 2126 N N . GLN B 1 88 ? 7.352 -12.281 0.57 1 92.25 88 GLN B N 1
ATOM 2127 C CA . GLN B 1 88 ? 5.961 -12.453 0.973 1 92.25 88 GLN B CA 1
ATOM 2128 C C . GLN B 1 88 ? 5.215 -13.359 -0.002 1 92.25 88 GLN B C 1
ATOM 2130 O O . GLN B 1 88 ? 4.387 -14.18 0.409 1 92.25 88 GLN B O 1
ATOM 2135 N N . THR B 1 89 ? 5.496 -13.203 -1.257 1 94.94 89 THR B N 1
ATOM 2136 C CA . THR B 1 89 ? 4.793 -14 -2.26 1 94.94 89 THR B CA 1
ATOM 2137 C C . THR B 1 89 ? 5.18 -15.477 -2.145 1 94.94 89 TH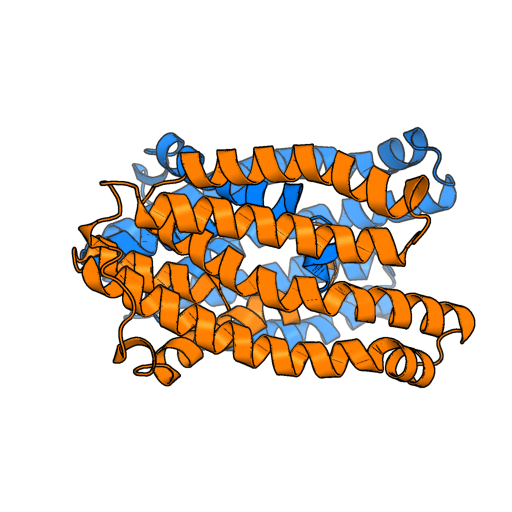R B C 1
ATOM 2139 O O . THR B 1 89 ? 4.527 -16.344 -2.738 1 94.94 89 THR B O 1
ATOM 2142 N N . GLN B 1 90 ? 6.219 -15.719 -1.345 1 95.69 90 GLN B N 1
ATOM 2143 C CA . GLN B 1 90 ? 6.645 -17.078 -1.073 1 95.69 90 GLN B CA 1
ATOM 2144 C C . GLN B 1 90 ? 6.215 -17.531 0.321 1 95.69 90 GLN B C 1
ATOM 2146 O O . GLN B 1 90 ? 6.637 -18.578 0.801 1 95.69 90 GLN B O 1
ATOM 2151 N N . ASN B 1 91 ? 5.488 -16.75 0.965 1 92.94 91 ASN B N 1
ATOM 2152 C CA . ASN B 1 91 ? 4.992 -16.984 2.316 1 92.94 91 ASN B CA 1
ATOM 2153 C C . ASN B 1 91 ? 6.129 -16.984 3.338 1 92.94 91 ASN B C 1
ATOM 2155 O O . ASN B 1 91 ? 6.051 -17.656 4.363 1 92.94 91 ASN B O 1
ATOM 2159 N N . ILE B 1 92 ? 7.18 -16.359 3.012 1 94.12 92 ILE B N 1
ATOM 2160 C CA . ILE B 1 92 ? 8.289 -16.156 3.938 1 94.12 92 ILE B CA 1
ATOM 2161 C C . ILE B 1 92 ? 8.148 -14.805 4.625 1 94.12 92 ILE B C 1
ATOM 2163 O O . ILE B 1 92 ? 8.758 -13.82 4.199 1 94.12 92 ILE B O 1
ATOM 2167 N N . VAL B 1 93 ? 7.457 -14.719 5.77 1 91.19 93 VAL B N 1
ATOM 2168 C CA . VAL B 1 93 ? 7.043 -13.445 6.348 1 91.19 93 VAL B CA 1
ATOM 2169 C C . VAL B 1 93 ? 7.836 -13.18 7.625 1 91.19 93 VAL B C 1
ATOM 2171 O O . VAL B 1 93 ? 7.988 -12.031 8.039 1 91.19 93 VAL B O 1
ATOM 2174 N N . LEU B 1 94 ? 8.367 -14.195 8.18 1 92.12 94 LEU B N 1
ATOM 2175 C CA . LEU B 1 94 ? 9.039 -14.039 9.469 1 92.12 94 LEU B CA 1
ATOM 2176 C C . LEU B 1 94 ? 10.289 -13.18 9.32 1 92.12 94 LEU B C 1
ATOM 2178 O O . LEU B 1 94 ? 10.492 -12.242 10.094 1 92.12 94 LEU B O 1
ATOM 2182 N N . PRO B 1 95 ? 11.133 -13.477 8.289 1 93.56 95 PRO B N 1
ATOM 2183 C CA . PRO B 1 95 ? 12.305 -12.617 8.117 1 93.56 95 PRO B CA 1
ATOM 2184 C C . PRO B 1 95 ? 11.93 -11.172 7.805 1 93.56 95 PRO B C 1
ATOM 2186 O O . PRO B 1 95 ? 12.641 -10.242 8.211 1 93.56 95 PRO B O 1
ATOM 2189 N N . VAL B 1 96 ? 10.859 -11.008 7.09 1 92.62 96 VAL B N 1
ATOM 2190 C CA . VAL B 1 96 ? 10.383 -9.672 6.742 1 92.62 96 VAL B CA 1
ATOM 2191 C C . VAL B 1 96 ? 9.992 -8.922 8.008 1 92.62 96 VAL B C 1
ATOM 2193 O O . VAL B 1 96 ? 10.422 -7.785 8.219 1 92.62 96 VAL B O 1
ATOM 2196 N N . MET B 1 97 ? 9.242 -9.539 8.891 1 90.69 97 MET B N 1
ATOM 2197 C CA . MET B 1 97 ? 8.805 -8.93 10.141 1 90.69 97 MET B CA 1
ATOM 2198 C C . MET B 1 97 ? 9.984 -8.672 11.062 1 90.69 97 MET B C 1
ATOM 2200 O O . MET B 1 97 ? 10.078 -7.602 11.672 1 90.69 97 MET B O 1
ATOM 2204 N N . ALA B 1 98 ? 10.852 -9.633 11.141 1 92.56 98 ALA B N 1
ATOM 2205 C CA . ALA B 1 98 ? 12.008 -9.516 12.016 1 92.56 98 ALA B CA 1
ATOM 2206 C C . ALA B 1 98 ? 12.914 -8.359 11.578 1 92.56 98 ALA B C 1
ATOM 2208 O O . ALA B 1 98 ? 13.383 -7.582 12.406 1 92.56 98 ALA B O 1
ATOM 2209 N N . SER B 1 99 ? 13.195 -8.297 10.266 1 93.56 99 SER B N 1
ATOM 2210 C CA . SER B 1 99 ? 14.055 -7.23 9.75 1 93.56 99 SER B CA 1
ATOM 2211 C C . SER B 1 99 ? 13.43 -5.859 9.992 1 93.56 99 SER B C 1
ATOM 2213 O O . SER B 1 99 ? 14.133 -4.91 10.352 1 93.56 99 SER B O 1
ATOM 2215 N N . SER B 1 100 ? 12.141 -5.766 9.789 1 90.31 100 SER B N 1
ATOM 2216 C CA . SER B 1 100 ? 11.453 -4.504 10.031 1 90.31 100 SER B CA 1
ATOM 2217 C C . SER B 1 100 ? 11.492 -4.129 11.508 1 90.31 100 SER B C 1
ATOM 2219 O O . SER B 1 100 ? 11.617 -2.953 11.852 1 90.31 100 SER B O 1
ATOM 2221 N N . GLY B 1 101 ? 11.297 -5.105 12.359 1 90.12 101 GLY B N 1
ATOM 2222 C CA . GLY B 1 101 ? 11.391 -4.867 13.789 1 90.12 101 GLY B CA 1
ATOM 2223 C C . GLY B 1 101 ? 12.766 -4.375 14.227 1 90.12 101 GLY B C 1
ATOM 2224 O O . GLY B 1 101 ? 12.867 -3.404 14.977 1 90.12 101 GLY B O 1
ATOM 2225 N N . ILE B 1 102 ? 13.75 -5.012 13.734 1 92.94 102 ILE B N 1
ATOM 2226 C CA . ILE B 1 102 ? 15.125 -4.629 14.031 1 92.94 102 ILE B CA 1
ATOM 2227 C C . ILE B 1 102 ? 15.383 -3.205 13.531 1 92.94 102 ILE B C 1
ATOM 2229 O O . ILE B 1 102 ? 15.984 -2.395 14.242 1 92.94 102 ILE B O 1
ATOM 2233 N N . THR B 1 103 ? 14.961 -2.971 12.352 1 91.94 103 THR B N 1
ATOM 2234 C CA . THR B 1 103 ? 15.156 -1.657 11.75 1 91.94 103 THR B CA 1
ATOM 2235 C C . THR B 1 103 ? 14.414 -0.584 12.539 1 91.94 103 THR B C 1
ATOM 2237 O O . THR B 1 103 ? 14.93 0.514 12.75 1 91.94 103 THR B O 1
ATOM 2240 N N 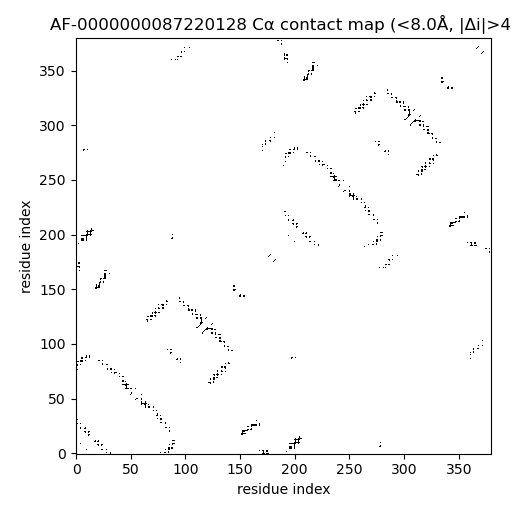. ALA B 1 104 ? 13.234 -0.921 13.016 1 88.94 104 ALA B N 1
ATOM 2241 C CA . ALA B 1 104 ? 12.445 0.027 13.797 1 88.94 104 ALA B CA 1
ATOM 2242 C C . ALA B 1 104 ? 13.148 0.377 15.109 1 88.94 104 ALA B C 1
ATOM 2244 O O . ALA B 1 104 ? 13.188 1.544 15.5 1 88.94 104 ALA B O 1
ATOM 2245 N N . LEU B 1 105 ? 13.609 -0.574 15.742 1 90.75 105 LEU B N 1
ATOM 2246 C CA . LEU B 1 105 ? 14.312 -0.368 17 1 90.75 105 LEU B CA 1
ATOM 2247 C C . LEU B 1 105 ? 15.586 0.445 16.781 1 90.75 105 LEU B C 1
ATOM 2249 O O . LEU B 1 105 ? 15.898 1.337 17.578 1 90.75 105 LEU B O 1
ATOM 2253 N N . SER B 1 106 ? 16.281 0.137 15.711 1 93.88 106 SER B N 1
ATOM 2254 C CA . SER B 1 106 ? 17.531 0.852 15.43 1 93.88 106 SER B CA 1
ATOM 2255 C C . SER B 1 106 ? 17.25 2.271 14.945 1 93.88 106 SER B C 1
ATOM 2257 O O . SER B 1 106 ? 18.109 3.15 15.062 1 93.88 106 SER B O 1
ATOM 2259 N N . HIS B 1 107 ? 16.078 2.41 14.359 1 93.31 107 HIS B N 1
ATOM 2260 C CA . HIS B 1 107 ? 15.719 3.721 13.828 1 93.31 107 HIS B CA 1
ATOM 2261 C C . HIS B 1 107 ? 15.734 4.781 14.922 1 93.31 107 HIS B C 1
ATOM 2263 O O . HIS B 1 107 ? 16.172 5.914 14.688 1 93.31 107 HIS B O 1
ATOM 2269 N N . VAL B 1 108 ? 15.266 4.461 16.125 1 92.88 108 VAL B N 1
ATOM 2270 C CA . VAL B 1 108 ? 15.242 5.387 17.25 1 92.88 108 VAL B CA 1
ATOM 2271 C C . VAL B 1 108 ? 16.672 5.824 17.578 1 92.88 108 VAL B C 1
ATOM 2273 O O . VAL B 1 108 ? 16.922 7.012 17.812 1 92.88 108 VAL B O 1
ATOM 2276 N N . LEU B 1 109 ? 17.531 4.91 17.562 1 95.31 109 LEU B N 1
ATOM 2277 C CA . LEU B 1 109 ? 18.938 5.199 17.844 1 95.31 109 LEU B CA 1
ATOM 2278 C C . LEU B 1 109 ? 19.547 6.059 16.75 1 95.31 109 LEU B C 1
ATOM 2280 O O . LEU B 1 109 ? 20.281 7 17.031 1 95.31 109 LEU B O 1
ATOM 2284 N N . VAL B 1 110 ? 19.266 5.727 15.477 1 96 110 VAL B N 1
ATOM 2285 C CA . VAL B 1 110 ? 19.797 6.461 14.336 1 96 110 VAL B CA 1
ATOM 2286 C C . VAL B 1 110 ? 19.281 7.898 14.359 1 96 110 VAL B C 1
ATOM 2288 O O . VAL B 1 110 ? 20.031 8.844 14.117 1 96 110 VAL B O 1
ATOM 2291 N N . CYS B 1 111 ? 18.047 8.039 14.672 1 95.06 111 CYS B N 1
ATOM 2292 C CA . CYS B 1 111 ? 17.453 9.367 14.781 1 95.06 111 CYS B CA 1
ATOM 2293 C C . CYS B 1 111 ? 18.109 10.172 15.891 1 95.06 111 CYS B C 1
ATOM 2295 O O . CYS B 1 111 ? 18.469 11.336 15.703 1 95.06 111 CYS B O 1
ATOM 2297 N N . TRP B 1 112 ? 18.219 9.523 17.062 1 95.5 112 TRP B N 1
ATOM 2298 C CA . TRP B 1 112 ? 18.844 10.195 18.203 1 95.5 112 TRP B CA 1
ATOM 2299 C C . TRP B 1 112 ? 20.25 10.672 17.844 1 95.5 112 TRP B C 1
ATOM 2301 O O . TRP B 1 112 ? 20.609 11.82 18.109 1 95.5 112 TRP B O 1
ATOM 2311 N N . LEU B 1 113 ? 21 9.82 17.172 1 96.94 113 LEU B N 1
ATOM 2312 C CA . LEU B 1 113 ? 22.375 10.133 16.797 1 96.94 113 LEU B CA 1
ATOM 2313 C C . LEU B 1 113 ? 22.422 11.289 15.812 1 96.94 113 LEU B C 1
ATOM 2315 O O . LEU B 1 113 ? 23.172 12.242 16 1 96.94 113 LEU B O 1
ATOM 2319 N N . LEU B 1 114 ? 21.562 11.336 14.766 1 96.56 114 LEU B N 1
ATOM 2320 C CA . LEU B 1 114 ? 21.641 12.312 13.688 1 96.56 114 LEU B CA 1
ATOM 2321 C C . LEU B 1 114 ? 20.984 13.625 14.102 1 96.56 114 LEU B C 1
ATOM 2323 O O . LEU B 1 114 ? 21.5 14.703 13.797 1 96.56 114 LEU B O 1
ATOM 2327 N N . VAL B 1 115 ? 19.922 13.469 14.812 1 95.88 115 VAL B N 1
ATOM 2328 C CA . VAL B 1 115 ? 19.141 14.664 15.141 1 95.88 115 VAL B CA 1
ATOM 2329 C C . VAL B 1 115 ? 19.781 15.398 16.312 1 95.88 115 VAL B C 1
ATOM 2331 O O . VAL B 1 115 ? 19.953 16.625 16.281 1 95.88 115 VAL B O 1
ATOM 2334 N N . TYR B 1 116 ? 20.203 14.727 17.359 1 95.38 116 TYR B N 1
ATOM 2335 C CA . TYR B 1 116 ? 20.625 15.367 18.594 1 95.38 116 TYR B CA 1
ATOM 2336 C C . TYR B 1 116 ? 22.156 15.367 18.719 1 95.38 116 TYR B C 1
ATOM 2338 O O . TYR B 1 116 ? 22.766 16.422 18.906 1 95.38 116 TYR B O 1
ATOM 2346 N N . LYS B 1 117 ? 22.766 14.266 18.594 1 96.06 117 LYS B N 1
ATOM 2347 C CA . LYS B 1 117 ? 24.203 14.18 18.844 1 96.06 117 LYS B CA 1
ATOM 2348 C C . LYS B 1 117 ? 24.984 14.922 17.766 1 96.06 117 LYS B C 1
ATOM 2350 O O . LYS B 1 117 ? 25.859 15.719 18.062 1 96.06 117 LYS B O 1
ATOM 2355 N N . ILE B 1 118 ? 24.688 14.664 16.484 1 96.62 118 ILE B N 1
ATOM 2356 C CA . ILE B 1 118 ? 25.375 15.312 15.367 1 96.62 118 ILE B CA 1
ATOM 2357 C C . ILE B 1 118 ? 24.766 16.688 15.109 1 96.62 118 ILE B C 1
ATOM 2359 O O . ILE B 1 118 ? 25.406 17.562 14.547 1 96.62 118 ILE B O 1
ATOM 2363 N N . GLY B 1 119 ? 23.453 16.812 15.492 1 95.56 119 GLY B N 1
ATOM 2364 C CA . GLY B 1 119 ? 22.828 18.125 15.461 1 95.56 119 GLY B CA 1
ATOM 2365 C C . GLY B 1 119 ? 22.266 18.5 14.094 1 95.56 119 GLY B C 1
ATOM 2366 O O . GLY B 1 119 ? 22.219 19.672 13.734 1 95.56 119 GLY B O 1
ATOM 2367 N N . LEU B 1 120 ? 21.891 17.562 13.312 1 95.56 120 LEU B N 1
ATOM 2368 C CA . LEU B 1 120 ? 21.391 17.828 11.961 1 95.56 120 LEU B CA 1
ATOM 2369 C C . LEU B 1 120 ? 19.922 18.219 11.992 1 95.56 120 LEU B C 1
ATOM 2371 O O . LEU B 1 120 ? 19.375 18.672 10.984 1 95.56 120 LEU B O 1
ATOM 2375 N N . GLY B 1 121 ? 19.297 18.031 13.164 1 94.19 121 GLY B N 1
ATOM 2376 C CA . GLY B 1 121 ? 17.891 18.422 13.305 1 94.19 121 GLY B CA 1
ATOM 2377 C C . GLY B 1 121 ? 16.969 17.703 12.336 1 94.19 121 GLY B C 1
ATOM 2378 O O . GLY B 1 121 ? 17.016 16.469 12.234 1 94.19 121 GLY B O 1
ATOM 2379 N N . ASN B 1 122 ? 16.141 18.484 11.617 1 91.88 122 ASN B N 1
ATOM 2380 C CA . ASN B 1 122 ? 15.156 17.922 10.703 1 91.88 122 ASN B CA 1
ATOM 2381 C C . ASN B 1 122 ? 15.82 17.203 9.531 1 91.88 122 ASN B C 1
ATOM 2383 O O . ASN B 1 122 ? 15.305 16.188 9.039 1 91.88 122 ASN B O 1
ATOM 2387 N N . LYS B 1 123 ? 16.906 17.734 9.156 1 94.75 123 LYS B N 1
ATOM 2388 C CA . LYS B 1 123 ? 17.656 17.078 8.086 1 94.75 123 LYS B CA 1
ATOM 2389 C C . LYS B 1 123 ? 18.141 15.695 8.516 1 94.75 123 LYS B C 1
ATOM 2391 O O . LYS B 1 123 ? 18.172 14.766 7.711 1 94.75 123 LYS B O 1
ATOM 2396 N N . GLY B 1 124 ? 18.422 15.602 9.789 1 94.44 124 GLY B N 1
ATOM 2397 C CA . GLY B 1 124 ? 18.844 14.32 10.336 1 94.44 124 GLY B CA 1
ATOM 2398 C C . GLY B 1 124 ? 17.734 13.297 10.406 1 94.44 124 GLY B C 1
ATOM 2399 O O . GLY B 1 124 ? 17.953 12.109 10.148 1 94.44 124 GLY B O 1
ATOM 2400 N N . ALA B 1 125 ? 16.562 13.773 10.758 1 92.62 125 ALA B N 1
ATOM 2401 C CA . ALA B 1 125 ? 15.398 12.891 10.789 1 92.62 125 ALA B CA 1
ATOM 2402 C C . ALA B 1 125 ? 15.094 12.328 9.406 1 92.62 125 ALA B C 1
ATOM 2404 O O . ALA B 1 125 ? 14.773 11.148 9.266 1 92.62 125 ALA B O 1
ATOM 2405 N N . ALA B 1 126 ? 15.172 13.172 8.383 1 92 126 ALA B N 1
ATOM 2406 C CA . ALA B 1 126 ? 14.953 12.734 7.008 1 92 126 ALA B CA 1
ATOM 2407 C C . ALA B 1 126 ? 15.992 11.695 6.59 1 92 126 ALA B C 1
ATOM 2409 O O . ALA B 1 126 ? 15.641 10.648 6.035 1 92 126 ALA B O 1
ATOM 2410 N N . LEU B 1 127 ? 17.203 11.984 6.934 1 95.19 127 LEU B N 1
ATOM 2411 C CA . LEU B 1 127 ? 18.297 11.094 6.555 1 95.19 127 LEU B CA 1
ATOM 2412 C C . LEU B 1 127 ? 18.219 9.781 7.324 1 95.19 127 LEU B C 1
ATOM 2414 O O . LEU B 1 127 ? 18.656 8.742 6.828 1 95.19 127 LEU B O 1
ATOM 2418 N N . ALA B 1 128 ? 17.688 9.828 8.516 1 95.5 128 ALA B N 1
ATOM 2419 C CA . ALA B 1 128 ? 17.547 8.625 9.336 1 95.5 128 ALA B CA 1
ATOM 2420 C C . ALA B 1 128 ? 16.688 7.582 8.625 1 95.5 128 ALA B C 1
ATOM 2422 O O . ALA B 1 128 ? 16.938 6.379 8.742 1 95.5 128 ALA B O 1
ATOM 2423 N N . ASN B 1 129 ? 15.758 7.953 7.867 1 92.81 129 ASN B N 1
ATOM 2424 C CA . ASN B 1 129 ? 14.922 7.023 7.109 1 92.81 129 ASN B CA 1
ATOM 2425 C C . ASN B 1 129 ? 15.734 6.262 6.07 1 92.81 129 ASN B C 1
ATOM 2427 O O . ASN B 1 129 ? 15.594 5.043 5.934 1 92.81 129 ASN B O 1
ATOM 2431 N N . ALA B 1 130 ? 16.531 7.023 5.398 1 94.88 130 ALA B N 1
ATOM 2432 C CA . ALA B 1 130 ? 17.359 6.387 4.379 1 94.88 130 ALA B CA 1
ATOM 2433 C C . ALA B 1 130 ? 18.281 5.336 5 1 94.88 130 ALA B C 1
ATOM 2435 O O . ALA B 1 130 ? 18.438 4.234 4.461 1 94.88 130 ALA B O 1
ATOM 2436 N N . ILE B 1 131 ? 18.828 5.676 6.082 1 96.38 131 ILE B N 1
ATOM 2437 C CA . ILE B 1 131 ? 19.734 4.766 6.766 1 96.38 131 ILE B CA 1
ATOM 2438 C C . ILE B 1 131 ? 18.969 3.533 7.242 1 96.38 131 ILE B C 1
ATOM 2440 O O . ILE B 1 131 ? 19.438 2.404 7.09 1 96.38 131 ILE B O 1
ATOM 2444 N N . SER B 1 132 ? 17.812 3.744 7.797 1 94.31 132 SER B N 1
ATOM 2445 C CA . SER B 1 132 ? 16.984 2.639 8.273 1 94.31 132 SER B CA 1
ATOM 2446 C C . SER B 1 132 ? 16.562 1.731 7.121 1 94.31 132 SER B C 1
ATOM 2448 O O . SER B 1 132 ? 16.625 0.506 7.234 1 94.31 132 SER B O 1
ATOM 2450 N N . TYR B 1 133 ? 16.203 2.324 6.012 1 94 133 TYR B N 1
ATOM 2451 C CA . TYR B 1 133 ? 15.812 1.529 4.855 1 94 133 TYR B CA 1
ATOM 2452 C C . TYR B 1 133 ? 17 0.761 4.293 1 94 133 TYR B C 1
ATOM 2454 O O . TYR B 1 133 ? 16.859 -0.384 3.855 1 94 133 TYR B O 1
ATOM 2462 N N . LEU B 1 134 ? 18.109 1.426 4.289 1 97 134 LEU B N 1
ATOM 2463 C CA . LEU B 1 134 ? 19.312 0.768 3.797 1 97 134 LEU B CA 1
ATOM 2464 C C . LEU B 1 134 ? 19.656 -0.438 4.664 1 97 134 LEU B C 1
ATOM 2466 O O . LEU B 1 134 ? 20.031 -1.492 4.145 1 97 134 LEU B O 1
ATOM 2470 N N . ALA B 1 135 ? 19.531 -0.234 5.934 1 96.62 135 ALA B N 1
ATOM 2471 C CA . ALA B 1 135 ? 19.781 -1.354 6.84 1 96.62 135 ALA B CA 1
ATOM 2472 C C . ALA B 1 135 ? 18.781 -2.486 6.598 1 96.62 135 ALA B C 1
ATOM 2474 O O . ALA B 1 135 ? 19.172 -3.652 6.508 1 96.62 135 ALA B O 1
ATOM 2475 N N . ASN B 1 136 ? 17.547 -2.188 6.492 1 95.56 136 ASN B N 1
ATOM 2476 C CA . ASN B 1 136 ? 16.5 -3.18 6.297 1 95.56 136 ASN B CA 1
ATOM 2477 C C . ASN B 1 136 ? 16.703 -3.961 5.004 1 95.56 136 ASN B C 1
ATOM 2479 O O . ASN B 1 136 ? 16.688 -5.195 5.008 1 95.56 136 ASN B O 1
ATOM 2483 N N . VAL B 1 137 ? 16.891 -3.242 3.924 1 97.19 137 VAL B N 1
ATOM 2484 C CA . VAL B 1 137 ? 17.031 -3.906 2.633 1 97.19 137 VAL B CA 1
ATOM 2485 C C . VAL B 1 137 ? 18.297 -4.754 2.625 1 97.19 137 VAL B C 1
ATOM 2487 O O . VAL B 1 137 ? 18.344 -5.824 2.014 1 97.19 137 VAL B O 1
ATOM 2490 N N . SER B 1 138 ? 19.375 -4.32 3.291 1 98.25 138 SER B N 1
ATOM 2491 C CA . SER B 1 138 ? 20.594 -5.105 3.379 1 98.25 138 SER B CA 1
ATOM 2492 C C . SER B 1 138 ? 20.359 -6.418 4.117 1 98.25 138 SER B C 1
ATOM 2494 O O . SER B 1 138 ? 20.844 -7.469 3.699 1 98.25 138 SER B O 1
ATOM 2496 N N . ILE B 1 139 ? 19.578 -6.355 5.195 1 97.81 139 ILE B N 1
ATOM 2497 C CA . ILE B 1 139 ? 19.266 -7.559 5.961 1 97.81 139 ILE B CA 1
ATOM 2498 C C . ILE B 1 139 ? 18.484 -8.539 5.082 1 97.81 139 ILE B C 1
ATOM 2500 O O . ILE B 1 139 ? 18.812 -9.727 5.027 1 97.81 139 ILE B O 1
ATOM 2504 N N . LEU B 1 140 ? 17.531 -8.039 4.367 1 97.69 140 LEU B N 1
ATOM 2505 C CA . LEU B 1 140 ? 16.688 -8.906 3.539 1 97.69 140 LEU B CA 1
ATOM 2506 C C . LEU B 1 140 ? 17.484 -9.453 2.357 1 97.69 140 LEU B C 1
ATOM 2508 O O . LEU B 1 140 ? 17.328 -10.617 1.983 1 97.69 140 LEU B O 1
ATOM 2512 N N . ALA B 1 141 ? 18.312 -8.562 1.788 1 98.31 141 ALA B N 1
ATOM 2513 C CA . ALA B 1 141 ? 19.156 -9.016 0.685 1 98.31 141 ALA B CA 1
ATOM 2514 C C . ALA B 1 141 ? 20.094 -10.133 1.13 1 98.31 141 ALA B C 1
ATOM 2516 O O . ALA B 1 141 ? 20.266 -11.125 0.413 1 98.31 141 ALA B O 1
ATOM 2517 N N . LEU B 1 142 ? 20.672 -9.961 2.256 1 98.25 142 LEU B N 1
ATOM 2518 C CA . LEU B 1 142 ? 21.562 -10.984 2.797 1 98.25 142 LEU B CA 1
ATOM 2519 C C . LEU B 1 142 ? 20.781 -12.273 3.074 1 98.25 142 LEU B C 1
ATOM 2521 O O . LEU B 1 142 ? 21.266 -13.367 2.775 1 98.25 142 LEU B O 1
ATOM 2525 N N . TYR B 1 143 ? 19.609 -12.18 3.662 1 98.19 143 TYR B N 1
ATOM 2526 C CA . TYR B 1 143 ? 18.766 -13.344 3.918 1 98.19 143 TYR B CA 1
ATOM 2527 C C . TYR B 1 143 ? 18.484 -14.102 2.627 1 98.19 143 TYR B C 1
ATOM 2529 O O . TYR B 1 143 ? 18.625 -15.328 2.572 1 98.19 143 TYR B O 1
ATOM 2537 N N . ILE B 1 144 ? 18.094 -13.367 1.603 1 98.25 144 ILE B N 1
ATOM 2538 C CA . ILE B 1 144 ? 17.703 -13.969 0.332 1 98.25 144 ILE B CA 1
ATOM 2539 C C . ILE B 1 144 ? 18.906 -14.688 -0.289 1 98.25 144 ILE B C 1
ATOM 2541 O O . ILE B 1 144 ? 18.766 -15.781 -0.839 1 98.25 144 ILE B O 1
ATOM 2545 N N . ARG B 1 145 ? 20.078 -14.164 -0.177 1 96.94 145 ARG B N 1
ATOM 2546 C CA . ARG B 1 145 ? 21.281 -14.711 -0.798 1 96.94 145 ARG B CA 1
ATOM 2547 C C . ARG B 1 145 ? 21.766 -15.938 -0.039 1 96.94 145 ARG B C 1
ATOM 2549 O O . ARG B 1 145 ? 22.344 -16.859 -0.634 1 96.94 145 ARG B O 1
ATOM 2556 N N . LEU B 1 146 ? 21.438 -15.945 1.229 1 97.5 146 LEU B N 1
ATOM 2557 C CA . LEU B 1 146 ? 22.078 -16.969 2.047 1 97.5 146 LEU B CA 1
ATOM 2558 C C . LEU B 1 146 ? 21.094 -18.062 2.416 1 97.5 146 LEU B C 1
ATOM 2560 O O . LEU B 1 146 ? 21.484 -19.172 2.775 1 97.5 146 LEU B O 1
ATOM 2564 N N . SER B 1 147 ? 19.891 -17.828 2.361 1 96.81 147 SER B N 1
ATOM 2565 C CA . SER B 1 147 ? 18.891 -18.781 2.842 1 96.81 147 SER B CA 1
ATOM 2566 C C . SER B 1 147 ? 18.656 -19.891 1.824 1 96.81 147 SER B C 1
ATOM 2568 O O . SER B 1 147 ? 18.484 -19.625 0.633 1 96.81 147 SER B O 1
ATOM 2570 N N . PRO B 1 148 ? 18.531 -21.125 2.281 1 96.5 148 PRO B N 1
ATOM 2571 C CA . PRO B 1 148 ? 18.203 -22.234 1.383 1 96.5 148 PRO B CA 1
ATOM 2572 C C . PRO B 1 148 ? 16.781 -22.125 0.805 1 96.5 148 PRO B C 1
ATOM 2574 O O . PRO B 1 148 ? 16.531 -22.609 -0.3 1 96.5 148 PRO B O 1
ATOM 2577 N N . SER B 1 149 ? 15.938 -21.453 1.528 1 95.56 149 SER B N 1
ATOM 2578 C CA . SER B 1 149 ? 14.547 -21.328 1.11 1 95.56 149 SER B CA 1
ATOM 2579 C C . SER B 1 149 ? 14.422 -20.469 -0.151 1 95.56 149 SER B C 1
ATOM 2581 O O . SER B 1 149 ? 13.406 -20.516 -0.845 1 95.56 149 SER B O 1
ATOM 2583 N N . CYS B 1 150 ? 15.43 -19.719 -0.47 1 97.69 150 CYS B N 1
ATOM 2584 C CA . CYS B 1 150 ? 15.352 -18.797 -1.603 1 97.69 150 CYS B CA 1
ATOM 2585 C C . CYS B 1 150 ? 16.297 -19.234 -2.717 1 97.69 150 CYS B C 1
ATOM 2587 O O . CYS B 1 150 ? 16.5 -18.5 -3.686 1 97.69 150 CYS B O 1
ATOM 2589 N N . LYS B 1 151 ? 16.906 -20.359 -2.549 1 97.06 151 LYS B N 1
ATOM 2590 C CA . LYS B 1 151 ? 17.906 -20.844 -3.51 1 97.06 151 LYS B CA 1
ATOM 2591 C C . LYS B 1 151 ? 17.281 -21 -4.898 1 97.06 151 LYS B C 1
ATOM 2593 O O . LYS B 1 151 ? 17.922 -20.703 -5.906 1 97.06 151 LYS B O 1
ATOM 2598 N N . SER B 1 152 ? 16.094 -21.469 -4.941 1 97.38 152 SER B N 1
ATOM 2599 C CA . SER B 1 152 ? 15.445 -21.719 -6.227 1 97.38 152 SER B CA 1
ATOM 2600 C C . SER B 1 152 ? 14.844 -20.438 -6.809 1 97.38 152 SER B C 1
ATOM 2602 O O . SER B 1 152 ? 14.594 -20.359 -8.016 1 97.38 152 SER B O 1
ATOM 2604 N N . THR B 1 153 ? 14.555 -19.469 -5.984 1 98 153 THR B N 1
ATOM 2605 C CA . THR B 1 153 ? 13.852 -18.281 -6.434 1 98 153 THR B CA 1
ATOM 2606 C C . THR B 1 153 ? 14.836 -17.141 -6.715 1 98 153 THR B C 1
ATOM 2608 O O . THR B 1 153 ? 14.523 -16.219 -7.461 1 98 153 THR B O 1
ATOM 2611 N N . TRP B 1 154 ? 15.914 -17.188 -6.098 1 97.56 154 TRP B N 1
ATOM 2612 C CA . TRP B 1 154 ? 16.984 -16.234 -6.379 1 97.56 154 TRP B CA 1
ATOM 2613 C C . TRP B 1 154 ? 18.203 -16.938 -6.965 1 97.56 154 TRP B C 1
ATOM 2615 O O . TRP B 1 154 ? 19.016 -17.516 -6.23 1 97.56 154 TRP B O 1
ATOM 2625 N N . THR B 1 155 ? 18.391 -16.75 -8.25 1 95 155 THR B N 1
ATOM 2626 C CA . THR B 1 155 ? 19.453 -17.469 -8.945 1 95 155 THR B CA 1
ATOM 2627 C C . THR B 1 155 ? 20.547 -16.516 -9.391 1 95 155 THR B C 1
ATOM 2629 O O . THR B 1 155 ? 21.391 -16.859 -10.219 1 95 155 THR B O 1
ATOM 2632 N N . GLY B 1 156 ? 20.516 -15.336 -8.867 1 93.88 156 GLY B N 1
ATOM 2633 C CA . GLY B 1 156 ? 21.531 -14.352 -9.227 1 93.88 156 GLY B CA 1
ATOM 2634 C C . GLY B 1 156 ? 21.016 -13.32 -10.219 1 93.88 156 GLY B C 1
ATOM 2635 O O . GLY B 1 156 ? 19.828 -13.258 -10.508 1 93.88 156 GLY B O 1
ATOM 2636 N N . VAL B 1 157 ? 21.875 -12.477 -10.609 1 93.88 157 VAL B N 1
ATOM 2637 C CA . VAL B 1 157 ? 21.531 -11.383 -11.516 1 93.88 157 VAL B CA 1
ATOM 2638 C C . VAL B 1 157 ? 21.312 -11.938 -12.93 1 93.88 157 VAL B C 1
ATOM 2640 O O . VAL B 1 157 ? 22.078 -12.797 -13.391 1 93.88 157 VAL B O 1
ATOM 2643 N N . SER B 1 158 ? 20.234 -11.508 -13.508 1 93.31 158 SER B N 1
ATOM 2644 C CA . SER B 1 158 ? 19.891 -11.977 -14.844 1 93.31 158 SER B CA 1
ATOM 2645 C C . SER B 1 158 ? 19.594 -10.82 -15.781 1 93.31 158 SER B C 1
ATOM 2647 O O . SER B 1 158 ? 18.938 -9.844 -15.391 1 93.31 158 SER B O 1
ATOM 2649 N N . LYS B 1 159 ? 19.953 -10.953 -17.094 1 94.31 159 LYS B N 1
ATOM 2650 C CA . LYS B 1 159 ? 19.672 -9.945 -18.109 1 94.31 159 LYS B CA 1
ATOM 2651 C C . LYS B 1 159 ? 18.203 -9.977 -18.531 1 94.31 159 LYS B C 1
ATOM 2653 O O . LYS B 1 159 ? 17.703 -9.039 -19.156 1 94.31 159 LYS B O 1
ATOM 2658 N N . GLU B 1 160 ? 17.609 -11.031 -18.125 1 93.06 160 GLU B N 1
ATOM 2659 C CA . GLU B 1 160 ? 16.188 -11.156 -18.438 1 93.06 160 GLU B CA 1
ATOM 2660 C C . GLU B 1 160 ? 15.359 -10.086 -17.719 1 93.06 160 GLU B C 1
ATOM 2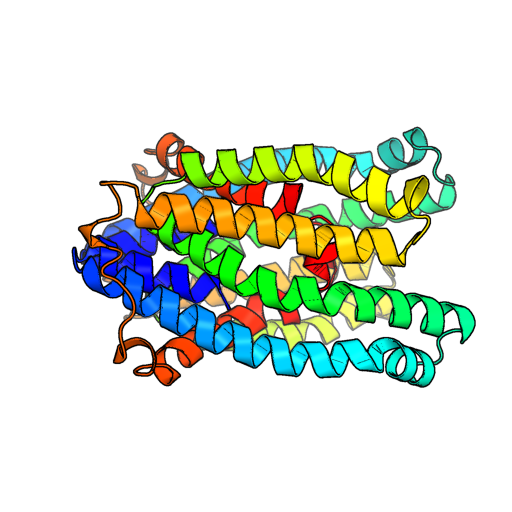662 O O . GLU B 1 160 ? 14.219 -9.82 -18.109 1 93.06 160 GLU B O 1
ATOM 2667 N N . ALA B 1 161 ? 15.969 -9.539 -16.719 1 92.5 161 ALA B N 1
ATOM 2668 C CA . ALA B 1 161 ? 15.297 -8.5 -15.938 1 92.5 161 ALA B CA 1
ATOM 2669 C C . ALA B 1 161 ? 14.992 -7.281 -16.797 1 92.5 161 ALA B C 1
ATOM 2671 O O . ALA B 1 161 ? 14.094 -6.5 -16.5 1 92.5 161 ALA B O 1
ATOM 2672 N N . PHE B 1 162 ? 15.734 -7.152 -17.875 1 92.5 162 PHE B N 1
ATOM 2673 C CA . PHE B 1 162 ? 15.578 -5.984 -18.734 1 92.5 162 PHE B CA 1
ATOM 2674 C C . PHE B 1 162 ? 14.484 -6.215 -19.766 1 92.5 162 PHE B C 1
ATOM 2676 O O . PHE B 1 162 ? 14.102 -5.293 -20.5 1 92.5 162 PHE B O 1
ATOM 2683 N N . ARG B 1 163 ? 14.039 -7.449 -19.75 1 89.81 163 ARG B N 1
ATOM 2684 C CA . ARG B 1 163 ? 12.953 -7.781 -20.672 1 89.81 163 ARG B CA 1
ATOM 2685 C C . ARG B 1 163 ? 11.602 -7.734 -19.953 1 89.81 163 ARG B C 1
ATOM 2687 O O . ARG B 1 163 ? 11.539 -7.852 -18.734 1 89.81 163 ARG B O 1
ATOM 2694 N N . GLY B 1 164 ? 10.617 -7.395 -20.641 1 89.81 164 GLY B N 1
ATOM 2695 C CA . GLY B 1 164 ? 9.273 -7.453 -20.078 1 89.81 164 GLY B CA 1
ATOM 2696 C C . GLY B 1 164 ? 8.922 -6.234 -19.25 1 89.81 164 GLY B C 1
ATOM 2697 O O . GLY B 1 164 ? 8.023 -6.293 -18.406 1 89.81 164 GLY B O 1
ATOM 2698 N N . ILE B 1 165 ? 9.68 -5.23 -19.359 1 90.06 165 ILE B N 1
ATOM 2699 C CA . ILE B 1 165 ? 9.461 -3.998 -18.609 1 90.06 165 ILE B CA 1
ATOM 2700 C C . ILE B 1 165 ? 8.086 -3.424 -18.953 1 90.06 165 ILE B C 1
ATOM 2702 O O . ILE B 1 165 ? 7.371 -2.934 -18.078 1 90.06 165 ILE B O 1
ATOM 2706 N N . VAL B 1 166 ? 7.711 -3.641 -20.156 1 87.75 166 VAL B N 1
ATOM 2707 C CA . VAL B 1 166 ? 6.434 -3.109 -20.625 1 87.75 166 VAL B CA 1
ATOM 2708 C C . VAL B 1 166 ? 5.289 -3.846 -19.938 1 87.75 166 VAL B C 1
ATOM 2710 O O . VAL B 1 166 ? 4.316 -3.225 -19.5 1 87.75 166 VAL B O 1
ATOM 2713 N N . SER B 1 167 ? 5.477 -5.109 -19.891 1 83.56 167 SER B N 1
ATOM 2714 C CA . SER B 1 167 ? 4.457 -5.918 -19.219 1 83.56 167 SER B CA 1
ATOM 2715 C C . SER B 1 167 ? 4.34 -5.555 -17.75 1 83.56 167 SER B C 1
ATOM 2717 O O . SER B 1 167 ? 3.236 -5.516 -17.203 1 83.56 167 SER B O 1
ATOM 2719 N N . PHE B 1 168 ? 5.418 -5.312 -17.141 1 89 168 PHE B N 1
ATOM 2720 C CA . PHE B 1 168 ? 5.406 -4.875 -15.75 1 89 168 PHE B CA 1
ATOM 2721 C C . PHE B 1 168 ? 4.715 -3.523 -15.617 1 89 168 PHE B C 1
ATOM 2723 O O . PHE B 1 168 ? 3.918 -3.318 -14.695 1 89 168 PHE B O 1
ATOM 2730 N N . MET B 1 169 ? 4.938 -2.674 -16.531 1 88.19 169 MET B N 1
ATOM 2731 C CA . MET B 1 169 ? 4.375 -1.328 -16.484 1 88.19 169 MET B CA 1
ATOM 2732 C C . MET B 1 169 ? 2.867 -1.357 -16.703 1 88.19 169 MET B C 1
ATOM 2734 O O . MET B 1 169 ? 2.139 -0.541 -16.125 1 88.19 169 MET B O 1
ATOM 2738 N N . LYS B 1 170 ? 2.42 -2.266 -17.453 1 84.38 170 LYS B N 1
ATOM 2739 C CA . LYS B 1 170 ? 0.986 -2.4 -17.688 1 84.38 170 LYS B CA 1
ATOM 2740 C C . LYS B 1 170 ? 0.239 -2.707 -16.406 1 84.38 170 LYS B C 1
ATOM 2742 O O . LYS B 1 170 ? -0.917 -2.309 -16.234 1 84.38 170 LYS B O 1
ATOM 2747 N N . LEU B 1 171 ? 0.934 -3.281 -15.539 1 82.06 171 LEU B N 1
ATOM 2748 C CA . LEU B 1 171 ? 0.347 -3.609 -14.25 1 82.06 171 LEU B CA 1
ATOM 2749 C C . LEU B 1 171 ? 0.64 -2.514 -13.227 1 82.06 171 LEU B C 1
ATOM 2751 O O . LEU B 1 171 ? -0.234 -2.143 -12.438 1 82.06 171 LEU B O 1
ATOM 2755 N N . ALA B 1 172 ? 1.793 -2.016 -13.312 1 84.94 172 ALA B N 1
ATOM 2756 C CA . ALA B 1 172 ? 2.307 -1.122 -12.273 1 84.94 172 ALA B CA 1
ATOM 2757 C C . ALA B 1 172 ? 1.656 0.255 -12.367 1 84.94 172 ALA B C 1
ATOM 2759 O O . ALA B 1 172 ? 1.357 0.875 -11.344 1 84.94 172 ALA B O 1
ATOM 2760 N N . VAL B 1 173 ? 1.421 0.718 -13.508 1 83.25 173 VAL B N 1
ATOM 2761 C CA . VAL B 1 173 ? 0.918 2.072 -13.703 1 83.25 173 VAL B CA 1
ATOM 2762 C C . VAL B 1 173 ? -0.518 2.172 -13.188 1 83.25 173 VAL B C 1
ATOM 2764 O O . VAL B 1 173 ? -0.838 3.051 -12.391 1 83.25 173 VAL B O 1
ATOM 2767 N N . PRO B 1 174 ? -1.357 1.282 -13.562 1 75.88 174 PRO B N 1
ATOM 2768 C CA . PRO B 1 174 ? -2.705 1.318 -12.992 1 75.88 174 PRO B CA 1
ATOM 2769 C C . PRO B 1 174 ? -2.707 1.187 -11.477 1 75.88 174 PRO B C 1
ATOM 2771 O O . PRO B 1 174 ? -3.486 1.858 -10.797 1 75.88 174 PRO B O 1
ATOM 2774 N N . SER B 1 175 ? -1.871 0.329 -10.977 1 74.56 175 SER B N 1
ATOM 2775 C CA . SER B 1 175 ? -1.785 0.136 -9.531 1 74.56 175 SER B CA 1
ATOM 2776 C C . SER B 1 175 ? -1.357 1.419 -8.828 1 74.56 175 SER B C 1
ATOM 2778 O O . SER B 1 175 ? -1.871 1.745 -7.758 1 74.56 175 SER B O 1
ATOM 2780 N N . ALA B 1 176 ? -0.477 2.084 -9.422 1 74.81 176 ALA B N 1
ATOM 2781 C CA . ALA B 1 176 ? 0.002 3.346 -8.859 1 74.81 176 ALA B CA 1
ATOM 2782 C C . ALA B 1 176 ? -1.095 4.406 -8.883 1 74.81 176 ALA B C 1
ATOM 2784 O O . ALA B 1 176 ? -1.232 5.184 -7.938 1 74.81 176 ALA B O 1
ATOM 2785 N N . LEU B 1 177 ? -1.783 4.418 -9.867 1 72.06 177 LEU B N 1
ATOM 2786 C CA . LEU B 1 177 ? -2.83 5.418 -10.039 1 72.06 177 LEU B CA 1
ATOM 2787 C C . LEU B 1 177 ? -3.986 5.164 -9.07 1 72.06 177 LEU B C 1
ATOM 2789 O O . LEU B 1 177 ? -4.621 6.109 -8.602 1 72.06 177 LEU B O 1
ATOM 2793 N N . MET B 1 178 ? -4.23 3.959 -8.789 1 66.25 178 MET B N 1
ATOM 2794 C CA . MET B 1 178 ? -5.324 3.602 -7.891 1 66.25 178 MET B CA 1
ATOM 2795 C C . MET B 1 178 ? -4.961 3.924 -6.441 1 66.25 178 MET B C 1
ATOM 2797 O O . MET B 1 178 ? -5.785 4.449 -5.695 1 66.25 178 MET B O 1
ATOM 2801 N N . VAL B 1 179 ? -3.846 3.639 -6.117 1 58.41 179 VAL B N 1
ATOM 2802 C CA . VAL B 1 179 ? -3.455 3.787 -4.723 1 58.41 179 VAL B CA 1
ATOM 2803 C C . VAL B 1 179 ? -3.164 5.258 -4.418 1 58.41 179 VAL B C 1
ATOM 2805 O O . VAL B 1 179 ? -3.535 5.762 -3.357 1 58.41 179 VAL B O 1
ATOM 2808 N N . ASP B 1 180 ? -2.471 5.875 -5.266 1 55.62 180 ASP B N 1
ATOM 2809 C CA . ASP B 1 180 ? -1.968 7.207 -4.945 1 55.62 180 ASP B CA 1
ATOM 2810 C C . ASP B 1 180 ? -2.975 8.281 -5.34 1 55.62 180 ASP B C 1
ATOM 2812 O O . ASP B 1 180 ? -3.182 9.25 -4.598 1 55.62 180 ASP B O 1
ATOM 2816 N N . PHE B 1 181 ? -3.311 8.211 -6.562 1 50.12 181 PHE B N 1
ATOM 2817 C CA . PHE B 1 181 ? -4.066 9.344 -7.078 1 50.12 181 PHE B CA 1
ATOM 2818 C C . PHE B 1 181 ? -5.453 9.406 -6.441 1 50.12 181 PHE B C 1
ATOM 2820 O O . PHE B 1 181 ? -5.938 10.484 -6.105 1 50.12 181 PHE B O 1
ATOM 2827 N N . PHE B 1 182 ? -6.016 8.297 -6.387 1 47.81 182 PHE B N 1
ATOM 2828 C CA . PHE B 1 182 ? -7.402 8.406 -5.949 1 47.81 182 PHE B CA 1
ATOM 2829 C C . PHE B 1 182 ? -7.5 8.312 -4.43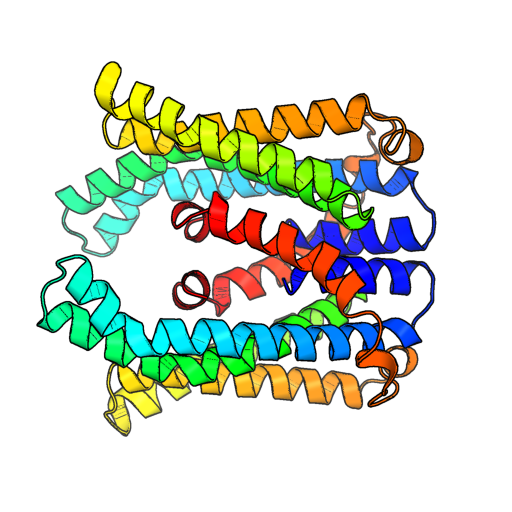 1 47.81 182 PHE B C 1
ATOM 2831 O O . PHE B 1 182 ? -8.531 8.656 -3.848 1 47.81 182 PHE B O 1
ATOM 2838 N N . HIS B 1 183 ? -6.504 7.699 -3.885 1 47.97 183 HIS B N 1
ATOM 2839 C CA . HIS B 1 183 ? -6.645 7.562 -2.439 1 47.97 183 HIS B CA 1
ATOM 2840 C C . HIS B 1 183 ? -5.883 8.656 -1.703 1 47.97 183 HIS B C 1
ATOM 2842 O O . HIS B 1 183 ? -5.719 8.594 -0.482 1 47.97 183 HIS B O 1
ATOM 2848 N N . GLY B 1 184 ? -5.855 9.789 -2.219 1 42.66 184 GLY B N 1
ATOM 2849 C CA . GLY B 1 184 ? -5.32 11.008 -1.643 1 42.66 184 GLY B CA 1
ATOM 2850 C C . GLY B 1 184 ? -4.895 10.852 -0.195 1 42.66 184 GLY B C 1
ATOM 2851 O O . GLY B 1 184 ? -4.77 9.734 0.302 1 42.66 184 GLY B O 1
ATOM 2852 N N . PRO B 1 185 ? -4.535 11.938 0.508 1 41.62 185 PRO B N 1
ATOM 2853 C CA . PRO B 1 185 ? -4.125 12.047 1.91 1 41.62 185 PRO B CA 1
ATOM 2854 C C . PRO B 1 185 ? -5.008 11.227 2.848 1 41.62 185 PRO B C 1
ATOM 2856 O O . PRO B 1 185 ? -4.547 10.773 3.898 1 41.62 185 PRO B O 1
ATOM 2859 N N . SER B 1 186 ? -6.246 11.109 2.494 1 40.78 186 SER B N 1
ATOM 2860 C CA . SER B 1 186 ? -7.195 10.453 3.391 1 40.78 186 SER B CA 1
ATOM 2861 C C . SER B 1 186 ? -6.84 8.984 3.592 1 40.78 186 SER B C 1
ATOM 2863 O O . SER B 1 186 ? -7.121 8.406 4.648 1 40.78 186 SER B O 1
ATOM 2865 N N . SER B 1 187 ? -6.285 8.375 2.598 1 41.25 187 SER B N 1
ATOM 2866 C CA . SER B 1 187 ? -5.898 6.973 2.689 1 41.25 187 SER B CA 1
ATOM 2867 C C . SER B 1 187 ? -4.746 6.781 3.668 1 41.25 187 SER B C 1
ATOM 2869 O O . SER B 1 187 ? -4.539 5.68 4.184 1 41.25 187 SER B O 1
ATOM 2871 N N . ASP B 1 188 ? -3.865 7.73 3.727 1 39.81 188 ASP B N 1
ATOM 2872 C CA . ASP B 1 188 ? -2.734 7.707 4.648 1 39.81 188 ASP B CA 1
ATOM 2873 C C . ASP B 1 188 ? -3.205 7.566 6.094 1 39.81 188 ASP B C 1
ATOM 2875 O O . ASP B 1 188 ? -2.426 7.195 6.973 1 39.81 188 ASP B O 1
ATOM 2879 N N . LEU B 1 189 ? -4.387 7.945 6.305 1 37.31 189 LEU B N 1
ATOM 2880 C CA . LEU B 1 189 ? -4.926 7.848 7.656 1 37.31 189 LEU B CA 1
ATOM 2881 C C . LEU B 1 189 ? -5.535 6.473 7.902 1 37.31 189 LEU B C 1
ATOM 2883 O O . LEU B 1 189 ? -5.828 6.113 9.047 1 37.31 189 LEU B O 1
ATOM 2887 N N . ILE B 1 190 ? -5.727 5.766 6.695 1 38.19 190 ILE B N 1
ATOM 2888 C CA . ILE B 1 190 ? -6.375 4.473 6.867 1 38.19 190 ILE B CA 1
ATOM 2889 C C . ILE B 1 190 ? -5.348 3.354 6.719 1 38.19 190 ILE B C 1
ATOM 2891 O O . ILE B 1 190 ? -4.605 3.311 5.738 1 38.19 190 ILE B O 1
#

InterPro domains:
  IPR002528 Multi antimicrobial extrusion protein [PF01554] (1-113)

Organism: Triticum turgidum subsp. durum (NCBI:txid4567)

Nearest PDB structures (foldseek):
  5y50-assembly1_A  TM=9.814E-01  e=4.023E-10  Arabidopsis thaliana
  7dqk-assembly1_A  TM=9.732E-01  e=6.444E-09  Nicotiana tabacum
  5xjj-assembly1_A  TM=9.605E-01  e=1.508E-08  Camelina sativa
  6gwh-assembly1_A  TM=7.512E-01  e=5.820E-02  Pyrococcus furiosus DSM 3638
  6idr-assembly1_A  TM=7.009E-01  e=9.103E-02  Vibrio cholerae

Radius of gyration: 21.33 Å; Cα contacts (8 Å, |Δi|>4): 515; chains: 2; bounding box: 51×55×47 Å

pLDDT: mean 90.54, std 12.82, range [37.0, 98.31]

Solvent-accessible surface area (backbone atoms only — not comparable to full-atom values): 18413 Å² total; per-residue (Å²): 71,64,63,39,48,20,23,54,34,1,20,28,47,36,51,66,40,37,58,52,37,34,35,49,39,50,28,48,34,52,51,40,46,55,51,35,52,58,54,42,56,54,34,64,39,36,21,60,53,34,41,74,74,66,41,56,63,68,57,18,47,51,52,16,51,35,42,43,40,28,41,65,26,52,61,35,44,43,46,31,46,33,54,46,38,59,32,43,33,68,70,45,46,64,68,50,44,49,39,50,50,53,30,54,62,46,34,57,54,45,27,48,45,30,24,61,74,72,54,48,40,66,48,16,48,31,38,29,49,25,53,30,36,46,52,31,36,49,52,50,51,49,47,47,74,65,35,77,89,26,49,63,29,47,80,65,93,61,77,64,22,74,50,62,55,64,63,50,44,65,45,14,52,48,49,34,45,53,58,52,67,70,30,46,77,70,41,70,77,99,71,66,65,39,49,20,24,54,32,2,19,28,47,34,51,66,38,37,58,51,38,32,37,49,38,49,27,48,33,54,51,40,47,54,52,35,52,58,52,40,56,54,35,64,40,37,22,60,53,35,40,75,72,67,40,57,63,69,60,18,47,52,53,17,52,36,43,44,38,28,40,63,25,52,62,35,43,43,46,30,48,34,55,47,38,59,34,44,34,66,70,45,44,64,66,52,43,50,38,50,49,52,30,53,62,47,35,58,54,45,27,46,44,30,25,61,74,72,54,48,41,66,48,15,49,30,38,28,49,24,53,32,36,45,52,30,35,50,52,51,53,50,45,47,75,67,35,76,90,26,50,62,28,45,80,65,91,60,77,65,21,74,51,62,54,64,64,50,44,65,44,15,51,49,49,36,46,54,57,52,66,69,31,47,77,72,41,70,76,101

Foldseek 3Di:
DLVLLLVVLLVCVVVVVQQVNQLSLLLQLVVQLVVLVVVLVCLLCQLVVCVVVPDDNVVSVVSSLLSNLLSLLSNLVRNLSSLQSSCVSVVNCVLLVVLLVVLVVVLVVQLCCQCPVVNVNSSSNSNSNNVSSVSSSVSSVVCLVPPPSNCSNHPDDDPCSVPCSVVSCVRVVVVCCVCDVVCDPVVVVD/DLVLLLVVLLVCVVVVVQQVNQLSLLLQLVVQLVVLVVVLVCLLCQLVVCVVVPDDNVVSVVSSLLSNLLSLLSNLVRNLSSLQSSCVSVVNCVLLVVLLVVLVVVLVVQLCCQCPVVNVNSSSNSNSNSVSSVSSSVSSVVCLVPPPSNCRNHPDDDPCSVPCSVVSCVSVVVVCCVCDVVCDPVVVVD